Protein AF-A0A1G9M8L7-F1 (afdb_monomer_lite)

Radius of gyration: 16.88 Å; chains: 1; bounding box: 39×48×48 Å

Sequence (236 aa):
MPRYGVLIGRVVETNPERSGRAPHYGLIVQTNEGENYEVKINVRSKDRHMPDLLYIADEDYNASAITILPTMNFGFHDIDSNHSDIAVDYIRSGLFNPNKMQVVPVTVPGESYDLNDFIDKYMSKAKDEQDSAIVYVYGMHYEDGDLGVHDVHMMQGNTKYQADENGIFQDGCVLVHYTLENKWIAYFLAFQSQSWCTDNHGKPTNGSVNRQGNPIGECTFDKVKVTLQTEEPEHV

pLDDT: mean 91.02, std 9.32, range [44.34, 98.44]

InterPro domains:
  IPR019268 Protein of unknown function DUF2278 [PF10042] (3-202)

Foldseek 3Di:
DWFWWKAKAFWQDWDFDQDDLWTFTWTWGAFPVRDTAIETHTQFDNPPVQGWKWKDKDQFFPCQQVPVVVVDGGDTDTCDPVNLLPFDFPQPAQRDQLLPIDGFDHRDPPDPRGPSNVVCVVSVVRNVVRVQKMKMWTAIFDDVVGTYGYQQAQQAQDDPPPQVSFAGRRGIWMWMARRVVRGIMIMHIDGQLGWSDADNGRYHDPPQADPVSRGDDCRGSNRPDGDHDDHRDDDD

Structure (mmCIF, N/CA/C/O backbone):
data_AF-A0A1G9M8L7-F1
#
_entry.id   AF-A0A1G9M8L7-F1
#
loop_
_atom_site.group_PDB
_atom_site.id
_atom_site.type_symbol
_atom_site.label_atom_id
_atom_site.label_alt_id
_atom_site.label_comp_id
_atom_site.label_asym_id
_atom_site.label_entity_id
_atom_site.label_seq_id
_atom_site.pdbx_PDB_ins_code
_atom_site.Cartn_x
_atom_site.Cartn_y
_atom_site.Cartn_z
_atom_site.occupancy
_atom_site.B_iso_or_equiv
_atom_site.auth_seq_id
_atom_site.auth_comp_id
_atom_site.auth_asym_id
_atom_site.auth_atom_id
_atom_site.pdbx_PDB_model_num
ATOM 1 N N . MET A 1 1 ? 16.288 -11.675 10.068 1.00 57.12 1 MET A N 1
ATOM 2 C CA . MET A 1 1 ? 15.780 -11.790 8.684 1.00 57.12 1 MET A CA 1
ATOM 3 C C . MET A 1 1 ? 14.650 -10.791 8.556 1.00 57.12 1 MET A C 1
ATOM 5 O O . MET A 1 1 ? 13.987 -10.590 9.567 1.00 57.12 1 MET A O 1
ATOM 9 N N . PRO A 1 2 ? 14.484 -10.133 7.401 1.00 81.00 2 PRO A N 1
ATOM 10 C CA . PRO A 1 2 ? 13.384 -9.197 7.218 1.00 81.00 2 PRO A CA 1
ATOM 11 C C . PRO A 1 2 ? 12.054 -9.954 7.373 1.00 81.00 2 PRO A C 1
ATOM 13 O O . PRO A 1 2 ? 11.937 -11.086 6.902 1.00 81.00 2 PRO A O 1
ATOM 16 N N . ARG A 1 3 ? 11.109 -9.374 8.116 1.00 93.19 3 ARG A N 1
ATOM 17 C CA . ARG A 1 3 ? 9.827 -9.996 8.475 1.00 93.19 3 ARG A CA 1
ATOM 18 C C . ARG A 1 3 ? 8.721 -9.277 7.713 1.00 93.19 3 ARG A C 1
ATOM 20 O O . ARG A 1 3 ? 8.516 -8.092 7.944 1.00 93.19 3 ARG A O 1
ATOM 27 N N . TYR A 1 4 ? 8.069 -9.963 6.784 1.00 96.31 4 TYR A N 1
ATOM 28 C CA . TYR A 1 4 ? 6.893 -9.448 6.084 1.00 96.31 4 TYR A CA 1
ATOM 29 C C . TYR A 1 4 ? 5.637 -9.841 6.859 1.00 96.31 4 TYR A C 1
ATOM 31 O O . TYR A 1 4 ? 5.587 -10.924 7.444 1.00 96.31 4 TYR A O 1
ATOM 39 N N . GLY A 1 5 ? 4.628 -8.978 6.872 1.00 97.06 5 GLY A N 1
ATOM 40 C CA . GLY A 1 5 ? 3.406 -9.273 7.597 1.00 97.06 5 GLY A CA 1
ATOM 41 C C . GLY A 1 5 ? 2.359 -8.179 7.531 1.00 97.06 5 GLY A C 1
ATOM 42 O O . GLY A 1 5 ? 2.480 -7.214 6.773 1.00 97.06 5 GLY A O 1
ATOM 43 N N . VAL A 1 6 ? 1.332 -8.350 8.360 1.00 97.94 6 VAL A N 1
ATOM 44 C CA . VAL A 1 6 ? 0.240 -7.392 8.530 1.00 97.94 6 VAL A CA 1
ATOM 45 C C . VAL A 1 6 ? 0.179 -6.906 9.973 1.00 97.94 6 VAL A C 1
ATOM 47 O O . VAL A 1 6 ? 0.077 -7.687 10.919 1.00 97.94 6 VAL A O 1
ATOM 50 N N . LEU A 1 7 ? 0.228 -5.589 10.141 1.00 97.75 7 LEU A N 1
ATOM 51 C CA . LEU A 1 7 ? -0.046 -4.915 11.401 1.00 97.75 7 LEU A CA 1
ATOM 52 C C . LEU A 1 7 ? -1.535 -4.603 11.501 1.00 97.75 7 LEU A C 1
ATOM 54 O O . LEU A 1 7 ? -2.084 -3.928 10.632 1.00 97.75 7 LEU A O 1
ATOM 58 N N . ILE A 1 8 ? -2.162 -5.045 12.587 1.00 97.94 8 ILE A N 1
ATOM 59 C CA . ILE A 1 8 ? -3.585 -4.840 12.855 1.00 97.94 8 ILE A CA 1
ATOM 60 C C . ILE A 1 8 ? -3.738 -3.985 14.111 1.00 97.94 8 ILE A C 1
ATOM 62 O O . ILE A 1 8 ? -3.240 -4.349 15.179 1.00 97.94 8 ILE A O 1
ATOM 66 N N . GLY A 1 9 ? -4.445 -2.860 14.004 1.00 97.62 9 GLY A N 1
ATOM 67 C CA . GLY A 1 9 ? -4.647 -1.965 15.141 1.00 97.62 9 GLY A CA 1
ATOM 68 C C . GLY A 1 9 ? -5.496 -0.738 14.830 1.00 97.62 9 GLY A C 1
ATOM 69 O O . GLY A 1 9 ? -6.297 -0.732 13.895 1.00 97.62 9 GLY A O 1
ATOM 70 N N . ARG A 1 10 ? -5.328 0.310 15.640 1.00 97.75 10 ARG A N 1
ATOM 71 C CA . ARG A 1 10 ? -6.055 1.584 15.528 1.00 97.75 10 ARG A CA 1
ATOM 72 C C . ARG A 1 10 ? -5.092 2.733 15.294 1.00 97.75 10 ARG A C 1
ATOM 74 O O . ARG A 1 10 ? -4.068 2.820 15.963 1.00 97.75 10 ARG A O 1
ATOM 81 N N . VAL A 1 11 ? -5.432 3.642 14.386 1.00 97.69 11 VAL A N 1
ATOM 82 C CA . VAL A 1 11 ? -4.640 4.864 14.187 1.00 97.69 11 VAL A CA 1
ATOM 83 C C . VAL A 1 11 ? -4.864 5.791 15.375 1.00 97.69 11 VAL A C 1
ATOM 85 O O . VAL A 1 11 ? -5.995 6.193 15.630 1.00 97.69 11 VAL A O 1
ATOM 88 N N . VAL A 1 12 ? -3.796 6.157 16.079 1.00 96.88 12 VAL A N 1
ATOM 89 C CA . VAL A 1 12 ? -3.853 7.114 17.200 1.00 96.88 12 VAL A CA 1
ATOM 90 C C . VAL A 1 12 ? -3.174 8.440 16.862 1.00 96.88 12 VAL A C 1
ATOM 92 O O . VAL A 1 12 ? -3.538 9.482 17.408 1.00 96.88 12 VAL A O 1
ATOM 95 N N . GLU A 1 13 ? -2.249 8.435 15.901 1.00 96.62 13 GLU A N 1
ATOM 96 C CA . GLU A 1 13 ? -1.554 9.635 15.439 1.00 96.62 13 GLU A CA 1
ATOM 97 C C . GLU A 1 13 ? -1.280 9.588 13.932 1.00 96.62 13 GLU A C 1
ATOM 99 O O . GLU A 1 13 ? -1.070 8.523 13.353 1.00 96.62 13 GLU A O 1
ATOM 104 N N . THR A 1 14 ? -1.284 10.770 13.317 1.00 95.88 14 THR A N 1
ATOM 105 C CA . THR A 1 14 ? -0.943 11.013 11.915 1.00 95.88 14 THR A CA 1
ATOM 106 C C . THR A 1 14 ? 0.147 12.081 11.864 1.00 95.88 14 THR A C 1
ATOM 108 O O . THR A 1 14 ? 0.046 13.105 12.542 1.00 95.88 14 THR A O 1
ATOM 111 N N . ASN A 1 15 ? 1.197 11.851 11.078 1.00 92.75 15 ASN A N 1
ATOM 112 C CA . ASN A 1 15 ? 2.337 12.755 10.938 1.00 92.75 15 ASN A CA 1
ATOM 113 C C . ASN A 1 15 ? 2.758 12.877 9.457 1.00 92.75 15 ASN A C 1
ATOM 115 O O . ASN A 1 15 ? 3.689 12.199 9.016 1.00 92.75 15 ASN A O 1
ATOM 119 N N . PRO A 1 16 ? 2.060 13.704 8.657 1.00 90.31 16 PRO A N 1
ATOM 120 C CA . PRO A 1 16 ? 2.380 13.896 7.245 1.00 90.31 16 PRO A CA 1
ATOM 121 C C . PRO A 1 16 ? 3.653 14.736 7.058 1.00 90.31 16 PRO A C 1
ATOM 123 O O . PRO A 1 16 ? 3.653 15.956 7.264 1.00 90.31 16 PRO A O 1
ATOM 126 N N . GLU A 1 17 ? 4.748 14.121 6.606 1.00 87.44 17 GLU A N 1
ATOM 127 C CA . GLU A 1 17 ? 5.965 14.857 6.270 1.00 87.44 17 GLU A CA 1
ATOM 128 C C . GLU A 1 17 ? 5.813 15.553 4.909 1.00 87.44 17 GLU A C 1
ATOM 130 O O . GLU A 1 17 ? 5.676 14.920 3.861 1.00 87.44 17 GLU A O 1
ATOM 135 N N . ARG A 1 18 ? 5.892 16.890 4.902 1.00 81.88 18 ARG A N 1
ATOM 136 C CA . ARG A 1 18 ? 5.796 17.701 3.667 1.00 81.88 18 ARG A CA 1
ATOM 137 C C . ARG A 1 18 ? 7.122 18.253 3.153 1.00 81.88 18 ARG A C 1
ATOM 139 O O . ARG A 1 18 ? 7.164 18.978 2.162 1.00 81.88 18 ARG A O 1
ATOM 146 N N . SER A 1 19 ? 8.219 17.960 3.840 1.00 76.00 19 SER A N 1
ATOM 147 C CA . SER A 1 19 ? 9.552 18.446 3.482 1.00 76.00 19 SER A CA 1
ATOM 148 C C . SER A 1 19 ? 10.611 17.398 3.811 1.00 76.00 19 SER A C 1
ATOM 150 O O . SER A 1 19 ? 10.373 16.515 4.625 1.00 76.00 19 SER A O 1
ATOM 152 N N . GLY A 1 20 ? 11.780 17.482 3.173 1.00 72.94 20 GLY A N 1
ATOM 153 C CA . GLY A 1 20 ? 12.862 16.510 3.354 1.00 72.94 20 GLY A CA 1
ATOM 154 C C . GLY A 1 20 ? 13.222 15.759 2.072 1.00 72.94 20 GLY A C 1
ATOM 155 O O . GLY A 1 20 ? 12.669 16.003 0.998 1.00 72.94 20 GLY A O 1
ATOM 156 N N . ARG A 1 21 ? 14.227 14.877 2.163 1.00 67.75 21 ARG A N 1
ATOM 157 C CA . ARG A 1 21 ? 14.760 14.137 1.000 1.00 67.75 21 ARG A CA 1
ATOM 158 C C . ARG A 1 21 ? 13.949 12.892 0.639 1.00 67.75 21 ARG A C 1
ATOM 160 O O . ARG A 1 21 ? 13.958 12.513 -0.527 1.00 67.75 21 ARG A O 1
ATOM 167 N N . ALA A 1 22 ? 13.299 12.278 1.618 1.00 71.88 22 ALA A N 1
ATOM 168 C CA . ALA A 1 22 ? 12.438 11.112 1.464 1.00 71.88 22 ALA A CA 1
ATOM 169 C C . ALA A 1 22 ? 11.299 11.254 2.483 1.00 71.88 22 ALA A C 1
ATOM 171 O O . ALA A 1 22 ? 11.387 10.652 3.545 1.00 71.88 22 ALA A O 1
ATOM 172 N N . PRO A 1 23 ? 10.340 12.165 2.234 1.00 84.12 23 PRO A N 1
ATOM 173 C CA . PRO A 1 23 ? 9.201 12.330 3.121 1.00 84.12 23 PRO A CA 1
ATOM 174 C C . PRO A 1 23 ? 8.360 11.052 3.151 1.00 84.12 23 PRO A C 1
ATOM 176 O O . PRO A 1 23 ? 8.189 10.397 2.115 1.00 84.12 23 PRO A O 1
ATOM 179 N N . HIS A 1 24 ? 7.814 10.748 4.321 1.00 90.75 24 HIS A N 1
ATOM 180 C CA . HIS A 1 24 ? 6.832 9.693 4.530 1.00 90.75 24 HIS A CA 1
ATOM 181 C C . HIS A 1 24 ? 5.539 10.281 5.093 1.00 90.75 24 HIS A C 1
ATOM 183 O O . HIS A 1 24 ? 5.546 11.278 5.814 1.00 90.75 24 HIS A O 1
ATOM 189 N N . TYR A 1 25 ? 4.421 9.629 4.803 1.00 92.75 25 TYR A N 1
ATOM 190 C CA . TYR A 1 25 ? 3.240 9.780 5.633 1.00 92.75 25 TYR A CA 1
ATOM 191 C C . TYR A 1 25 ? 3.415 8.860 6.847 1.00 92.75 25 TYR A C 1
ATOM 193 O O . TYR A 1 25 ? 3.423 7.634 6.699 1.00 92.75 25 TYR A O 1
ATOM 201 N N . GLY A 1 26 ? 3.625 9.452 8.022 1.00 94.44 26 GLY A N 1
ATOM 202 C CA . GLY A 1 26 ? 3.798 8.732 9.279 1.00 94.44 26 GLY A CA 1
ATOM 203 C C . GLY A 1 26 ? 2.466 8.439 9.966 1.00 94.44 26 GLY A C 1
ATOM 204 O O . GLY A 1 26 ? 1.580 9.293 10.006 1.00 94.44 26 GLY A O 1
ATOM 205 N N . LEU A 1 27 ? 2.339 7.253 10.552 1.00 95.31 27 LEU A N 1
ATOM 206 C CA . LEU A 1 27 ? 1.241 6.890 11.449 1.00 95.31 27 LEU A CA 1
ATOM 207 C C . LEU A 1 27 ? 1.795 6.331 12.747 1.00 95.31 27 LEU A C 1
ATOM 209 O O . LEU A 1 27 ? 2.825 5.660 12.735 1.00 95.31 27 LEU A O 1
ATOM 213 N N . ILE A 1 28 ? 1.039 6.500 13.826 1.00 96.88 28 ILE A N 1
ATOM 214 C CA . ILE A 1 28 ? 1.158 5.633 14.995 1.00 96.88 28 ILE A CA 1
ATOM 215 C C . ILE A 1 28 ? -0.083 4.752 15.053 1.00 96.88 28 ILE A C 1
ATOM 217 O O . ILE A 1 28 ? -1.210 5.252 15.136 1.00 96.88 28 ILE A O 1
ATOM 221 N N . VAL A 1 29 ? 0.137 3.441 15.002 1.00 97.56 29 VAL A N 1
ATOM 222 C CA . VAL A 1 29 ? -0.897 2.414 15.126 1.00 97.56 29 VAL A CA 1
ATOM 223 C C . VAL A 1 29 ? -0.758 1.743 16.487 1.00 97.56 29 VAL A C 1
ATOM 225 O O . VAL A 1 29 ? 0.284 1.173 16.801 1.00 97.56 29 VAL A O 1
ATOM 228 N N . GLN A 1 30 ? -1.813 1.810 17.292 1.00 96.75 30 GLN A N 1
ATOM 229 C CA . GLN A 1 30 ? -1.882 1.173 18.600 1.00 96.75 30 GLN A CA 1
ATOM 230 C C . GLN A 1 30 ? -2.506 -0.223 18.495 1.00 96.75 30 GLN A C 1
ATOM 232 O O . GLN A 1 30 ? -3.547 -0.399 17.850 1.00 96.75 30 GLN A O 1
ATOM 237 N N . THR A 1 31 ? -1.897 -1.203 19.162 1.00 94.62 31 THR A N 1
ATOM 238 C CA . THR A 1 31 ? -2.386 -2.590 19.250 1.00 94.62 31 THR A CA 1
ATOM 239 C C . THR A 1 31 ? -2.958 -2.903 20.644 1.00 94.62 31 THR A C 1
ATOM 241 O O . THR A 1 31 ? -2.923 -2.076 21.557 1.00 94.62 31 THR A O 1
ATOM 244 N N . ASN A 1 32 ? -3.509 -4.110 20.833 1.00 76.06 32 ASN A N 1
ATOM 245 C CA . ASN A 1 32 ? -4.169 -4.520 22.084 1.00 76.06 32 ASN A CA 1
ATOM 246 C C . ASN A 1 32 ? -3.219 -4.670 23.285 1.00 76.06 32 ASN A C 1
ATOM 248 O O . ASN A 1 32 ? -3.688 -4.713 24.420 1.00 76.06 32 ASN A O 1
ATOM 252 N N . GLU A 1 33 ? -1.905 -4.709 23.064 1.00 73.31 33 GLU A N 1
ATOM 253 C CA . GLU A 1 33 ? -0.910 -4.743 24.145 1.00 73.31 33 GLU A CA 1
ATOM 254 C C . GLU A 1 33 ? -0.507 -3.331 24.614 1.00 73.31 33 GLU A C 1
ATOM 256 O O . GLU A 1 33 ? 0.356 -3.173 25.476 1.00 73.31 33 GLU A O 1
ATOM 261 N N . GLY A 1 34 ? -1.160 -2.287 24.078 1.00 73.75 34 GLY A N 1
ATOM 262 C CA . GLY A 1 34 ? -0.797 -0.888 24.321 1.00 73.75 34 GLY A CA 1
ATOM 263 C C . GLY A 1 34 ? 0.505 -0.483 23.626 1.00 73.75 34 GLY A C 1
ATOM 264 O O . GLY A 1 34 ? 1.026 0.602 23.886 1.00 73.75 34 GLY A O 1
ATOM 265 N N . GLU A 1 35 ? 1.023 -1.348 22.753 1.00 91.06 35 GLU A N 1
ATOM 266 C CA . GLU A 1 35 ? 2.189 -1.081 21.927 1.00 91.06 35 GLU A CA 1
ATOM 267 C C . GLU A 1 35 ? 1.820 -0.154 20.774 1.00 91.06 35 GLU A C 1
ATOM 269 O O . GLU A 1 35 ? 0.759 -0.276 20.157 1.00 91.06 35 GLU A O 1
ATOM 274 N N . ASN A 1 36 ? 2.736 0.760 20.480 1.00 94.81 36 ASN A N 1
ATOM 275 C CA . ASN A 1 36 ? 2.619 1.708 19.392 1.00 94.81 36 ASN A CA 1
ATOM 276 C C . ASN A 1 36 ? 3.625 1.326 18.312 1.00 94.81 36 ASN A C 1
ATOM 278 O O . ASN A 1 36 ? 4.823 1.253 18.579 1.00 94.81 36 ASN A O 1
ATOM 282 N N . TYR A 1 37 ? 3.119 1.120 17.105 1.00 96.44 37 TYR A N 1
ATOM 283 C CA . TYR A 1 37 ? 3.911 0.851 15.918 1.00 96.44 37 TYR A CA 1
ATOM 284 C C . TYR A 1 37 ? 3.942 2.107 15.062 1.00 96.44 37 TYR A C 1
ATOM 286 O O . TYR A 1 37 ? 2.896 2.676 14.737 1.00 96.44 37 TYR A O 1
ATOM 294 N N . GLU A 1 38 ? 5.137 2.531 14.681 1.00 96.12 38 GLU A N 1
ATOM 295 C CA . GLU A 1 38 ? 5.308 3.572 13.683 1.00 96.12 38 GLU A CA 1
ATOM 296 C C . GLU A 1 38 ? 5.142 2.963 12.286 1.00 96.12 38 GLU A C 1
ATOM 298 O O . GLU A 1 38 ? 5.804 1.993 11.928 1.00 96.12 38 GLU A O 1
ATOM 303 N N . VAL A 1 39 ? 4.253 3.523 11.472 1.00 96.88 39 VAL A N 1
ATOM 304 C CA . VAL A 1 39 ? 4.131 3.134 10.063 1.00 96.88 39 VAL A CA 1
ATOM 305 C C . VAL A 1 39 ? 4.661 4.256 9.194 1.00 96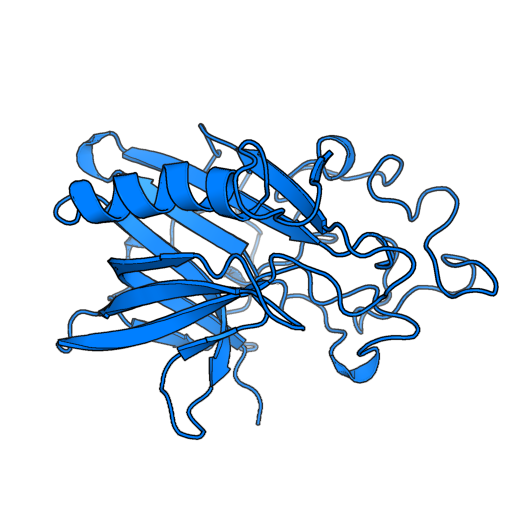.88 39 VAL A C 1
ATOM 307 O O . VAL A 1 39 ? 4.235 5.403 9.326 1.00 96.88 39 VAL A O 1
ATOM 310 N N . LYS A 1 40 ? 5.557 3.912 8.268 1.00 94.75 40 LYS A N 1
ATOM 311 C CA . LYS A 1 40 ? 6.131 4.842 7.290 1.00 94.75 40 LYS A CA 1
ATOM 312 C C . LYS A 1 40 ? 5.650 4.486 5.892 1.00 94.75 40 LYS A C 1
ATOM 314 O O . LYS A 1 40 ? 6.083 3.494 5.308 1.00 94.75 40 LYS A O 1
ATOM 319 N N . ILE A 1 41 ? 4.772 5.321 5.341 1.00 94.56 41 ILE A N 1
ATOM 320 C CA . ILE A 1 41 ? 4.260 5.158 3.979 1.00 94.56 41 ILE A CA 1
ATOM 321 C C . ILE A 1 41 ? 5.005 6.112 3.048 1.00 94.56 41 ILE A C 1
ATOM 323 O O . ILE A 1 41 ? 5.027 7.325 3.262 1.00 94.56 41 ILE A O 1
ATOM 327 N N . ASN A 1 42 ? 5.618 5.574 1.996 1.00 90.88 42 ASN A N 1
ATOM 328 C CA . ASN A 1 42 ? 6.367 6.377 1.033 1.00 90.88 42 ASN A CA 1
ATOM 329 C C . ASN A 1 42 ? 5.419 7.325 0.286 1.00 90.88 42 ASN A C 1
ATOM 331 O O . ASN A 1 42 ? 4.479 6.875 -0.363 1.00 90.88 42 ASN A O 1
ATOM 335 N N . VAL A 1 43 ? 5.707 8.630 0.313 1.00 90.12 43 VAL A N 1
ATOM 336 C CA . VAL A 1 43 ? 4.981 9.639 -0.490 1.00 90.12 43 VAL A CA 1
ATOM 337 C C . VAL A 1 43 ? 5.835 10.233 -1.613 1.00 90.12 43 VAL A C 1
ATOM 339 O O . VAL A 1 43 ? 5.420 11.151 -2.319 1.00 90.12 43 VAL A O 1
ATOM 342 N N . ARG A 1 44 ? 7.061 9.721 -1.778 1.00 89.62 44 ARG A N 1
ATOM 343 C CA . ARG A 1 44 ? 8.011 10.159 -2.801 1.00 89.62 44 ARG A CA 1
ATOM 344 C C . ARG A 1 44 ? 9.016 9.069 -3.160 1.00 89.62 44 ARG A C 1
ATOM 346 O O . ARG A 1 44 ? 9.592 8.422 -2.290 1.00 89.62 44 ARG A O 1
ATOM 353 N N . SER A 1 45 ? 9.295 8.931 -4.451 1.00 86.75 45 SER A N 1
ATOM 354 C CA . SER A 1 45 ? 10.325 8.039 -4.977 1.00 86.75 45 SER A CA 1
ATOM 355 C C . SER A 1 45 ? 11.734 8.607 -4.803 1.00 86.75 45 SER A C 1
ATOM 357 O O . SER A 1 45 ? 11.978 9.813 -4.924 1.00 86.75 45 SER A O 1
ATOM 359 N N . LYS A 1 46 ? 12.697 7.706 -4.578 1.00 86.12 46 LYS A N 1
ATOM 360 C CA . LYS A 1 46 ? 14.135 8.021 -4.595 1.00 86.12 46 LYS A CA 1
ATOM 361 C C . LYS A 1 46 ? 14.656 8.265 -6.020 1.00 86.12 46 LYS A C 1
ATOM 363 O O . LYS A 1 46 ? 15.721 8.873 -6.176 1.00 86.12 46 LYS A O 1
ATOM 368 N N . ASP A 1 47 ? 13.932 7.822 -7.052 1.00 86.50 47 ASP A N 1
ATOM 369 C CA . ASP A 1 47 ? 14.246 8.157 -8.439 1.00 86.50 47 ASP A CA 1
ATOM 370 C C . ASP A 1 47 ? 13.880 9.617 -8.721 1.00 86.50 47 ASP A C 1
ATOM 372 O O . ASP A 1 47 ? 12.718 10.014 -8.750 1.00 86.50 47 ASP A O 1
ATOM 376 N N . ARG A 1 48 ? 14.899 10.439 -8.972 1.00 84.62 48 ARG A N 1
ATOM 377 C CA . ARG A 1 48 ? 14.720 11.866 -9.261 1.00 84.62 48 ARG A CA 1
ATOM 378 C C . ARG A 1 48 ? 14.052 12.129 -10.611 1.00 84.62 48 ARG A C 1
ATOM 380 O O . ARG A 1 48 ? 13.590 13.245 -10.822 1.00 84.62 48 ARG A O 1
ATOM 387 N N . HIS A 1 49 ? 14.041 11.153 -11.517 1.00 86.69 49 HIS A N 1
ATOM 388 C CA . HIS A 1 49 ? 13.389 11.260 -12.822 1.00 86.69 49 HIS A CA 1
ATOM 389 C C . HIS A 1 49 ? 11.915 10.848 -12.781 1.00 86.69 49 HIS A C 1
ATOM 391 O O . HIS A 1 49 ? 11.157 11.265 -13.652 1.00 86.69 49 HIS A O 1
ATOM 397 N N . MET A 1 50 ? 11.517 10.061 -11.777 1.00 88.94 50 MET A N 1
ATOM 398 C CA . MET A 1 50 ? 10.140 9.622 -11.535 1.00 88.94 50 MET A CA 1
ATOM 399 C C . MET A 1 50 ? 9.823 9.745 -10.037 1.00 88.94 50 MET A C 1
ATOM 401 O O . MET A 1 50 ? 9.717 8.727 -9.352 1.00 88.94 50 MET A O 1
ATOM 405 N N . PRO A 1 51 ? 9.755 10.982 -9.504 1.00 88.56 51 PRO A N 1
ATOM 406 C CA . PRO A 1 51 ? 9.611 11.221 -8.069 1.00 88.56 51 PRO A CA 1
ATOM 407 C C . PRO A 1 51 ? 8.202 10.899 -7.549 1.00 88.56 51 PRO A C 1
ATOM 409 O O . PRO A 1 51 ? 8.048 10.618 -6.361 1.00 88.56 51 PRO A O 1
ATOM 412 N N . ASP A 1 52 ? 7.208 10.936 -8.432 1.00 91.56 52 ASP A N 1
ATOM 413 C CA . ASP A 1 52 ? 5.794 10.714 -8.136 1.00 91.56 52 ASP A CA 1
ATOM 414 C C . ASP A 1 52 ? 5.482 9.212 -8.034 1.00 91.56 52 ASP A C 1
ATOM 416 O O . ASP A 1 52 ? 6.120 8.383 -8.698 1.00 91.56 52 ASP A O 1
ATOM 420 N N . LEU A 1 53 ? 4.488 8.855 -7.222 1.00 94.62 53 LEU A N 1
ATOM 421 C CA . LEU A 1 53 ? 4.035 7.472 -7.053 1.00 94.62 53 LEU A CA 1
ATOM 422 C C . LEU A 1 53 ? 2.724 7.227 -7.797 1.00 94.62 53 LEU A C 1
ATOM 424 O O . LEU A 1 53 ? 1.961 8.147 -8.085 1.00 94.62 53 LEU A O 1
ATOM 428 N N . LEU A 1 54 ? 2.472 5.957 -8.088 1.00 96.56 54 LEU A N 1
ATOM 429 C CA . LEU A 1 54 ? 1.170 5.464 -8.499 1.00 96.56 54 LEU A CA 1
ATOM 430 C C . LEU A 1 54 ? 0.323 5.207 -7.257 1.00 96.56 54 LEU A C 1
ATOM 432 O O . LEU A 1 54 ? 0.792 4.577 -6.310 1.00 96.56 54 LEU A O 1
ATOM 436 N N . TYR A 1 55 ? -0.922 5.665 -7.289 1.00 96.25 55 TYR A N 1
ATOM 437 C CA . TYR A 1 55 ? -1.878 5.503 -6.203 1.00 96.25 55 TYR A CA 1
ATOM 438 C C . TYR A 1 55 ? -3.261 5.148 -6.736 1.00 96.25 55 TYR A C 1
ATOM 440 O O . TYR A 1 55 ? -3.705 5.657 -7.768 1.00 96.25 55 TYR A O 1
ATOM 448 N N . ILE A 1 56 ? -3.961 4.304 -5.990 1.00 95.94 56 ILE A N 1
ATOM 449 C CA . ILE A 1 56 ? -5.398 4.093 -6.119 1.00 95.94 56 ILE A CA 1
ATOM 450 C C . ILE A 1 56 ? -5.983 3.870 -4.729 1.00 95.94 56 ILE A C 1
ATOM 452 O O . ILE A 1 56 ? -5.395 3.155 -3.921 1.00 95.94 56 ILE A O 1
ATOM 456 N N . ALA A 1 57 ? -7.150 4.459 -4.482 1.00 95.31 57 ALA A N 1
ATOM 457 C CA . ALA A 1 57 ? -8.018 4.095 -3.375 1.00 95.31 57 ALA A CA 1
ATOM 458 C C . ALA A 1 57 ? -9.329 3.540 -3.922 1.00 95.31 57 ALA A C 1
ATOM 460 O O . ALA A 1 57 ? -9.954 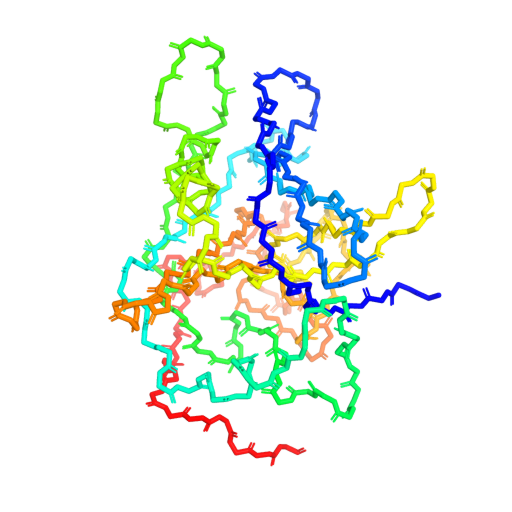4.153 -4.791 1.00 95.31 57 ALA A O 1
ATOM 461 N N . ASP A 1 58 ? -9.737 2.399 -3.391 1.00 94.88 58 ASP A N 1
ATOM 462 C CA . ASP A 1 58 ? -11.083 1.876 -3.523 1.00 94.88 58 ASP A CA 1
ATOM 463 C C . ASP A 1 58 ? -11.839 2.182 -2.227 1.00 94.88 58 ASP A C 1
ATOM 465 O O . ASP A 1 58 ? -11.557 1.613 -1.173 1.00 94.88 58 ASP A O 1
ATOM 469 N N . GLU A 1 59 ? -12.755 3.150 -2.298 1.00 94.31 59 GLU A N 1
ATOM 470 C CA . GLU A 1 59 ? -13.559 3.598 -1.156 1.00 94.31 59 GLU A CA 1
ATOM 471 C C . GLU A 1 59 ? -14.709 2.643 -0.817 1.00 94.31 59 GLU A C 1
ATOM 473 O O . GLU A 1 59 ? -15.406 2.889 0.166 1.00 94.31 59 GLU A O 1
ATOM 478 N N . ASP A 1 60 ? -14.938 1.608 -1.625 1.00 93.31 60 ASP A N 1
ATOM 479 C CA . ASP A 1 60 ? -15.957 0.577 -1.414 1.00 93.31 60 ASP A CA 1
ATOM 480 C C . ASP A 1 60 ? -15.370 -0.797 -1.760 1.00 93.31 60 ASP A C 1
ATOM 482 O O . ASP A 1 60 ? -15.901 -1.556 -2.574 1.00 93.31 60 ASP A O 1
ATOM 486 N N . TYR A 1 61 ? -14.200 -1.078 -1.178 1.00 94.81 61 TYR A N 1
ATOM 487 C CA . TYR A 1 61 ? -13.411 -2.248 -1.529 1.00 94.81 61 TYR A CA 1
ATOM 488 C C . TYR A 1 61 ? -14.182 -3.532 -1.226 1.00 94.81 61 TYR A C 1
ATOM 490 O O . TYR A 1 61 ? -14.668 -3.746 -0.111 1.00 94.81 61 TYR A O 1
ATOM 498 N N . ASN A 1 62 ? -14.262 -4.420 -2.217 1.00 89.88 62 ASN A N 1
ATOM 499 C CA . ASN A 1 62 ? -14.928 -5.702 -2.056 1.00 89.88 62 ASN A CA 1
ATOM 500 C C . ASN A 1 62 ? -14.095 -6.639 -1.166 1.00 89.88 62 ASN A C 1
ATOM 502 O O . ASN A 1 62 ? -13.280 -7.424 -1.642 1.00 89.88 62 ASN A O 1
ATOM 506 N N . ALA A 1 63 ? -14.363 -6.589 0.134 1.00 86.38 63 ALA A N 1
ATOM 507 C CA . ALA A 1 63 ? -13.730 -7.430 1.141 1.00 86.38 63 ALA A CA 1
ATOM 508 C C . ALA A 1 63 ? -14.445 -8.776 1.362 1.00 86.38 63 ALA A C 1
ATOM 510 O O . ALA A 1 63 ? -14.222 -9.421 2.382 1.00 86.38 63 ALA A O 1
ATOM 511 N N . SER A 1 64 ? -15.303 -9.226 0.434 1.00 82.56 64 SER A N 1
ATOM 512 C CA . SER A 1 64 ? -15.944 -10.552 0.543 1.00 82.56 64 SER A CA 1
ATOM 513 C C . SER A 1 64 ? -14.929 -11.694 0.626 1.00 82.56 64 SER A C 1
ATOM 515 O O . SER A 1 64 ? -15.227 -12.715 1.236 1.00 82.56 64 SER A O 1
ATOM 517 N N . ALA A 1 65 ? -13.733 -11.481 0.067 1.00 77.62 65 ALA A N 1
ATOM 518 C CA . ALA A 1 65 ? -12.606 -12.399 0.126 1.00 77.62 65 ALA A CA 1
ATOM 519 C C . ALA A 1 65 ? -11.647 -12.171 1.318 1.00 77.62 65 ALA A C 1
ATOM 521 O O . ALA A 1 65 ? -10.565 -12.744 1.365 1.00 77.62 65 ALA A O 1
ATOM 522 N N . ILE A 1 66 ? -11.991 -11.282 2.252 1.00 84.00 66 ILE A N 1
ATOM 523 C CA . ILE A 1 66 ? -11.178 -10.974 3.434 1.00 84.00 66 ILE A CA 1
ATOM 524 C C . ILE A 1 66 ? -11.923 -11.482 4.670 1.00 84.00 66 ILE A C 1
ATOM 526 O O . ILE A 1 66 ? -12.413 -10.705 5.492 1.00 84.00 66 ILE A O 1
ATOM 530 N N . THR A 1 67 ? -12.051 -12.802 4.807 1.00 87.50 67 THR A N 1
ATOM 531 C CA . THR A 1 67 ? -12.745 -13.388 5.966 1.00 87.50 67 THR A CA 1
ATOM 532 C C . THR A 1 67 ? -11.828 -13.623 7.166 1.00 87.50 67 THR A C 1
ATOM 534 O O . THR A 1 67 ? -12.293 -13.589 8.306 1.00 87.50 67 THR A O 1
ATOM 537 N N . ILE A 1 68 ? -10.524 -13.804 6.935 1.00 91.81 68 ILE A N 1
ATOM 538 C CA . ILE A 1 68 ? -9.550 -14.165 7.975 1.00 91.81 68 ILE A CA 1
ATOM 539 C C . ILE A 1 68 ? -9.151 -12.950 8.821 1.00 91.81 68 ILE A C 1
ATOM 541 O O . ILE A 1 68 ? -9.207 -13.021 10.050 1.00 91.81 68 ILE A O 1
ATOM 545 N N . LEU A 1 69 ? -8.812 -11.815 8.193 1.00 94.12 69 LEU A N 1
ATOM 546 C CA . LEU A 1 69 ? -8.273 -10.638 8.896 1.00 94.12 69 LEU A CA 1
ATOM 547 C C . LEU A 1 69 ? -9.155 -10.120 10.048 1.00 94.12 69 LEU A C 1
ATOM 549 O O . LEU A 1 69 ? -8.609 -9.815 11.108 1.00 94.12 69 LEU A O 1
ATOM 553 N N . PRO A 1 70 ? -10.497 -10.041 9.925 1.00 95.00 70 PRO A N 1
ATOM 554 C CA . PRO A 1 70 ? -11.353 -9.571 11.021 1.00 95.00 70 PRO A CA 1
ATOM 555 C C . PRO A 1 70 ? -11.370 -10.493 12.246 1.00 95.00 70 PRO A C 1
ATOM 557 O O . PRO A 1 70 ? -11.816 -10.078 13.313 1.00 95.00 70 PRO A O 1
ATOM 560 N N . THR A 1 71 ? -10.919 -11.743 12.103 1.00 94.38 71 THR A N 1
ATOM 561 C CA . THR A 1 71 ? -10.852 -12.722 13.201 1.00 94.38 71 THR A CA 1
ATOM 562 C C . THR A 1 71 ? -9.527 -12.680 13.963 1.00 94.38 71 THR A C 1
ATOM 564 O O . THR A 1 71 ? -9.417 -13.263 15.043 1.00 94.38 71 THR A O 1
ATOM 567 N N . MET A 1 72 ? -8.523 -11.994 13.414 1.00 94.94 72 MET A N 1
ATOM 568 C CA . MET A 1 72 ? -7.188 -11.901 13.992 1.00 94.94 72 MET A CA 1
ATOM 569 C C . MET A 1 72 ? -7.146 -10.856 15.112 1.00 94.94 72 MET A C 1
ATOM 571 O O . MET A 1 72 ? -7.825 -9.830 15.075 1.00 94.94 72 MET A O 1
ATOM 575 N N . ASN A 1 73 ? -6.314 -11.108 16.123 1.00 95.62 73 ASN A N 1
ATOM 576 C CA . ASN A 1 73 ? -6.079 -10.147 17.200 1.00 95.62 73 ASN A CA 1
ATOM 577 C C . ASN A 1 73 ? -5.274 -8.942 16.692 1.00 95.62 73 ASN A C 1
ATOM 579 O O . ASN A 1 73 ? -4.545 -9.045 15.709 1.00 95.62 73 ASN A O 1
ATOM 583 N N . PHE A 1 74 ? -5.338 -7.810 17.394 1.00 96.94 74 PHE A N 1
ATOM 584 C CA . PHE A 1 74 ? -4.419 -6.701 17.119 1.00 96.94 74 PHE A CA 1
ATOM 585 C C . PHE A 1 74 ? -2.973 -7.107 17.420 1.00 96.94 74 PHE A C 1
ATOM 587 O O . PHE A 1 74 ? -2.733 -7.890 18.338 1.00 96.94 74 PHE A O 1
ATOM 594 N N . GLY A 1 75 ? -2.031 -6.544 16.671 1.00 95.94 75 GLY A N 1
ATOM 595 C CA . GLY A 1 75 ? -0.617 -6.918 16.696 1.00 95.94 75 GLY A CA 1
ATOM 596 C C . GLY A 1 75 ? -0.031 -7.014 15.290 1.00 95.94 75 GLY A C 1
ATOM 597 O O . GLY A 1 75 ? -0.754 -6.889 14.299 1.00 95.94 75 GLY A O 1
ATOM 598 N N . PHE A 1 76 ? 1.282 -7.229 15.210 1.00 95.56 76 PHE A N 1
ATOM 599 C CA . PHE A 1 76 ? 1.949 -7.593 13.964 1.00 95.56 76 PHE A CA 1
ATOM 600 C C . PHE A 1 76 ? 1.926 -9.114 13.783 1.00 95.56 76 PHE A C 1
ATOM 602 O O . PHE A 1 76 ? 2.344 -9.853 14.676 1.00 95.56 76 PHE A O 1
ATOM 609 N N . HIS A 1 77 ? 1.464 -9.576 12.624 1.00 95.31 77 HIS A N 1
ATOM 610 C CA . HIS A 1 77 ? 1.394 -10.993 12.271 1.00 95.31 77 HIS A CA 1
ATOM 611 C C . HIS A 1 77 ? 2.319 -11.278 11.098 1.00 95.31 77 HIS A C 1
ATOM 613 O O . HIS A 1 77 ? 2.135 -10.708 10.022 1.00 95.31 77 HIS A O 1
ATOM 619 N N . ASP A 1 78 ? 3.300 -12.157 11.307 1.00 95.75 78 ASP A N 1
ATOM 620 C CA . ASP A 1 78 ? 4.197 -12.597 10.240 1.00 95.75 78 ASP A CA 1
ATOM 621 C C . ASP A 1 78 ? 3.427 -13.370 9.169 1.00 95.75 78 ASP A C 1
ATOM 623 O O . ASP A 1 78 ? 2.659 -14.287 9.467 1.00 95.75 78 ASP A O 1
ATOM 627 N N . ILE A 1 79 ? 3.700 -13.033 7.914 1.00 95.19 79 ILE A N 1
ATOM 628 C CA . ILE A 1 79 ? 3.214 -13.765 6.753 1.00 95.19 79 ILE A CA 1
ATOM 629 C C . ILE A 1 79 ? 4.387 -14.555 6.188 1.00 95.19 79 ILE A C 1
ATOM 631 O O . ILE A 1 79 ? 5.312 -14.015 5.580 1.00 95.19 79 ILE A O 1
ATOM 635 N N . ASP A 1 80 ? 4.350 -15.858 6.436 1.00 89.06 80 ASP A N 1
ATOM 636 C CA . ASP A 1 80 ? 5.325 -16.830 5.962 1.00 89.06 80 ASP A CA 1
ATOM 637 C C . ASP A 1 80 ? 4.635 -17.915 5.122 1.00 89.06 80 ASP A C 1
ATOM 639 O O . ASP A 1 80 ? 3.471 -17.796 4.737 1.00 89.06 80 ASP A O 1
ATOM 643 N N . SER A 1 81 ? 5.341 -19.008 4.833 1.00 82.75 81 SER A N 1
ATOM 644 C CA . SER A 1 81 ? 4.775 -20.126 4.072 1.00 82.75 81 SER A CA 1
ATOM 645 C C . SER A 1 81 ? 3.507 -20.730 4.692 1.00 82.75 81 SER A C 1
ATOM 647 O O . SER A 1 81 ? 2.758 -21.386 3.976 1.00 82.75 81 SER A O 1
ATOM 649 N N . ASN A 1 82 ? 3.264 -20.542 5.993 1.00 79.19 82 ASN A N 1
ATOM 650 C CA . ASN A 1 82 ? 2.091 -21.077 6.687 1.00 79.19 82 ASN A CA 1
ATOM 651 C C . ASN A 1 82 ? 0.888 -20.121 6.670 1.00 79.19 82 ASN A C 1
ATOM 653 O O . ASN A 1 82 ? -0.213 -20.568 6.971 1.00 79.19 82 ASN A O 1
ATOM 657 N N . HIS A 1 83 ? 1.092 -18.848 6.318 1.00 84.88 83 HIS A N 1
ATOM 658 C CA . HIS A 1 83 ? 0.057 -17.804 6.286 1.00 84.88 83 HIS A CA 1
ATOM 659 C C . HIS A 1 83 ? -0.021 -17.121 4.911 1.00 84.88 83 HIS A C 1
ATOM 661 O O . HIS A 1 83 ? -0.336 -15.938 4.784 1.00 84.88 83 HIS A O 1
ATOM 667 N N . SER A 1 84 ? 0.331 -17.860 3.857 1.00 86.44 84 SER A N 1
ATOM 668 C CA . SER A 1 84 ? 0.351 -17.344 2.483 1.00 86.44 84 SER A CA 1
ATOM 669 C C . SER A 1 84 ? -1.041 -16.992 1.941 1.00 86.44 84 SER A C 1
ATOM 671 O O . SER A 1 84 ? -1.153 -16.244 0.974 1.00 86.44 84 SER A O 1
ATOM 673 N N . ASP A 1 85 ? -2.095 -17.477 2.594 1.00 87.00 85 ASP A N 1
ATOM 674 C CA . ASP A 1 85 ? -3.506 -17.220 2.308 1.00 87.00 85 ASP A CA 1
ATOM 675 C C . ASP A 1 85 ? -3.928 -15.763 2.543 1.00 87.00 85 ASP A C 1
ATOM 677 O O . ASP A 1 85 ? -4.870 -15.291 1.907 1.00 87.00 85 ASP A O 1
ATOM 681 N N . ILE A 1 86 ? -3.209 -15.028 3.396 1.00 91.88 86 ILE A N 1
ATOM 682 C CA . ILE A 1 86 ? -3.442 -13.595 3.634 1.00 9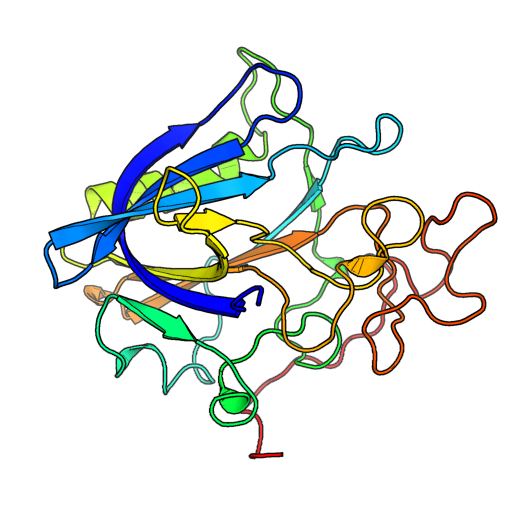1.88 86 ILE A CA 1
ATOM 683 C C . ILE A 1 86 ? -2.387 -12.691 2.985 1.00 91.88 86 ILE A C 1
ATOM 685 O O . ILE A 1 86 ? -2.404 -11.480 3.213 1.00 91.88 86 ILE A O 1
ATOM 689 N N . ALA A 1 87 ? -1.465 -13.255 2.198 1.00 94.38 87 ALA A N 1
ATOM 690 C CA . ALA A 1 87 ? -0.377 -12.516 1.567 1.00 94.38 87 ALA A CA 1
ATOM 691 C C . ALA A 1 87 ? -0.850 -11.651 0.388 1.00 94.38 87 ALA A C 1
ATOM 693 O O . ALA A 1 87 ? -1.752 -12.018 -0.368 1.00 94.38 87 ALA A O 1
ATOM 694 N N . VAL A 1 88 ? -0.197 -10.505 0.190 1.00 95.38 88 VAL A N 1
ATOM 695 C CA . VAL A 1 88 ? -0.580 -9.530 -0.839 1.00 95.38 88 VAL A CA 1
ATOM 696 C C . VAL A 1 88 ? 0.371 -9.628 -2.031 1.00 95.38 88 VAL A C 1
ATOM 698 O O . VAL A 1 88 ? 1.590 -9.520 -1.895 1.00 95.38 88 VAL A O 1
ATOM 701 N N . ASP A 1 89 ? -0.204 -9.812 -3.221 1.00 95.81 89 ASP A N 1
ATOM 702 C CA . ASP A 1 89 ? 0.509 -9.763 -4.499 1.00 95.81 89 ASP A CA 1
ATOM 703 C C . ASP A 1 89 ? -0.334 -9.026 -5.550 1.00 95.81 89 ASP A C 1
ATOM 705 O O . ASP A 1 89 ? -1.393 -9.487 -5.981 1.00 95.81 89 ASP A O 1
ATOM 709 N N . TYR A 1 90 ? 0.141 -7.863 -5.980 1.00 96.31 90 TYR A N 1
ATOM 710 C CA . TYR A 1 90 ? -0.557 -6.971 -6.902 1.00 96.31 90 TYR A CA 1
ATOM 711 C C . TYR A 1 90 ? -0.703 -7.577 -8.303 1.00 96.31 90 TYR A C 1
ATOM 713 O O . TYR A 1 90 ? -1.626 -7.220 -9.035 1.00 96.31 90 TYR A O 1
ATOM 721 N N . ILE A 1 91 ? 0.208 -8.473 -8.696 1.00 95.56 91 ILE A N 1
ATOM 722 C CA . ILE A 1 91 ? 0.256 -9.058 -10.040 1.00 95.56 91 ILE A CA 1
ATOM 723 C C . ILE A 1 91 ? -0.506 -10.384 -10.083 1.00 95.56 91 ILE A C 1
ATOM 725 O O . ILE A 1 91 ? -1.195 -10.666 -11.065 1.00 95.56 91 ILE A O 1
ATOM 729 N N . ARG A 1 92 ? -0.379 -11.212 -9.041 1.00 93.19 92 ARG A N 1
ATOM 730 C CA . ARG A 1 92 ? -0.893 -12.593 -9.027 1.00 93.19 92 ARG A CA 1
ATOM 731 C C . ARG A 1 92 ? -2.264 -12.722 -8.384 1.00 93.19 92 ARG A C 1
ATOM 733 O O . ARG A 1 92 ? -3.032 -13.573 -8.820 1.00 93.19 92 ARG A O 1
ATOM 740 N N . SER A 1 93 ? -2.575 -11.888 -7.394 1.00 89.81 93 SER A N 1
ATOM 741 C CA . SER A 1 93 ? -3.791 -12.053 -6.593 1.00 89.81 93 SER A CA 1
ATOM 742 C C . SER A 1 93 ? -4.990 -11.279 -7.136 1.00 89.81 93 SER A C 1
ATOM 744 O O . SER A 1 93 ? -6.072 -11.412 -6.597 1.00 89.81 93 SER A O 1
ATOM 746 N N . GLY A 1 94 ? -4.850 -10.470 -8.194 1.00 90.38 94 GLY A N 1
ATOM 747 C CA . GLY A 1 94 ? -6.003 -9.812 -8.831 1.00 90.38 94 GLY A CA 1
ATOM 748 C C . GLY A 1 94 ? -6.778 -8.845 -7.921 1.00 90.38 94 GLY A C 1
ATOM 749 O O . GLY A 1 94 ? -7.973 -8.647 -8.129 1.00 90.38 94 GLY A O 1
ATOM 750 N N . LEU A 1 95 ? -6.108 -8.252 -6.928 1.00 91.75 95 LEU A N 1
ATOM 751 C CA . LEU A 1 95 ? -6.715 -7.457 -5.848 1.00 91.75 95 LEU A CA 1
ATOM 752 C C . LEU A 1 95 ? -7.415 -6.181 -6.338 1.00 91.75 95 LEU A C 1
ATOM 754 O O . LEU A 1 95 ? -8.420 -5.747 -5.789 1.00 91.75 95 LEU A O 1
ATOM 758 N N . PHE A 1 96 ? -6.879 -5.557 -7.384 1.00 94.25 96 PHE A N 1
ATOM 759 C CA . PHE A 1 96 ? -7.430 -4.352 -7.994 1.00 94.25 96 PHE A CA 1
ATOM 760 C C . PHE A 1 96 ? -7.005 -4.272 -9.462 1.00 94.25 96 PHE A C 1
ATOM 762 O O . PHE A 1 96 ? -6.197 -5.068 -9.934 1.00 94.25 96 PHE A O 1
ATOM 769 N N . ASN A 1 97 ? -7.557 -3.309 -10.206 1.00 94.88 97 ASN A N 1
ATOM 770 C CA . ASN A 1 97 ? -7.147 -3.046 -11.586 1.00 94.88 97 ASN A CA 1
ATOM 771 C C . ASN A 1 97 ? -6.051 -1.961 -11.615 1.00 94.88 97 ASN A C 1
ATOM 773 O O . ASN A 1 97 ? -6.387 -0.790 -11.402 1.00 94.88 97 ASN A O 1
ATOM 777 N N . PRO A 1 98 ? -4.783 -2.296 -11.928 1.00 96.12 98 PRO A N 1
ATOM 778 C CA . PRO A 1 98 ? -3.680 -1.336 -11.967 1.00 96.12 98 PRO A CA 1
ATOM 779 C C . PRO A 1 98 ? -3.905 -0.196 -12.947 1.00 96.12 98 PRO A C 1
ATOM 781 O O . PRO A 1 98 ? -3.500 0.928 -12.675 1.00 96.12 98 PRO A O 1
ATOM 784 N N . ASN A 1 99 ? -4.654 -0.432 -14.025 1.00 96.38 99 ASN A N 1
ATOM 785 C CA . ASN A 1 99 ? -4.897 0.564 -15.067 1.00 96.38 99 ASN A CA 1
ATOM 786 C C . ASN A 1 99 ? -5.762 1.734 -14.569 1.00 96.38 99 ASN A C 1
ATOM 788 O O . ASN A 1 99 ? -5.945 2.717 -15.287 1.00 96.38 99 ASN A O 1
ATOM 792 N N . LYS A 1 100 ? -6.320 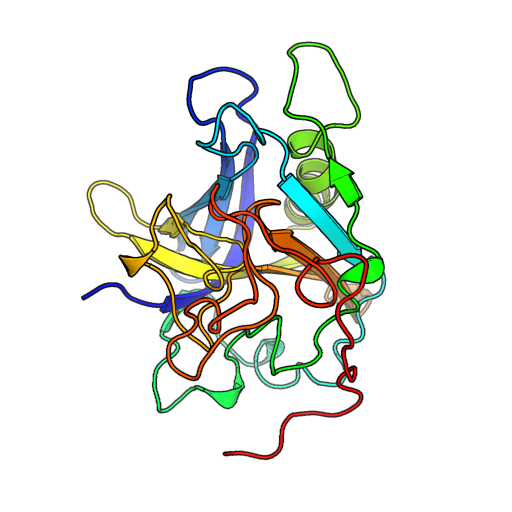1.626 -13.356 1.00 95.88 100 LYS A N 1
ATOM 793 C CA . LYS A 1 100 ? -7.043 2.697 -12.664 1.00 95.88 100 LYS A CA 1
ATOM 794 C C . LYS A 1 100 ? -6.162 3.512 -11.708 1.00 95.88 100 LYS A C 1
ATOM 796 O O . LYS A 1 100 ? -6.650 4.505 -11.172 1.00 95.88 100 LYS A O 1
ATOM 801 N N . MET A 1 101 ? -4.907 3.115 -11.483 1.00 96.50 101 MET A N 1
ATOM 802 C CA . MET A 1 101 ? -3.963 3.914 -10.703 1.00 96.50 101 MET A CA 1
ATOM 803 C C . MET A 1 101 ? -3.700 5.259 -11.373 1.00 96.50 101 MET A C 1
ATOM 805 O O . MET A 1 101 ? -3.759 5.406 -12.594 1.00 96.50 101 MET A O 1
ATOM 809 N N . GLN A 1 102 ? -3.389 6.250 -10.549 1.00 95.00 102 GLN A N 1
ATOM 810 C CA . GLN A 1 102 ? -3.054 7.597 -10.980 1.00 95.00 102 GLN A CA 1
ATOM 811 C C . GLN A 1 102 ? -1.644 7.939 -10.524 1.00 95.00 102 GLN A C 1
ATOM 813 O O . GLN A 1 102 ? -1.242 7.578 -9.420 1.00 95.00 102 GLN A O 1
ATOM 818 N N . VAL A 1 103 ? -0.902 8.654 -11.367 1.00 94.69 103 VAL A N 1
ATOM 819 C CA . VAL A 1 103 ? 0.355 9.280 -10.952 1.00 94.69 103 VAL A CA 1
ATOM 820 C C . VAL A 1 103 ? -0.002 10.477 -10.077 1.00 94.69 103 VAL A C 1
ATOM 822 O O . VAL A 1 103 ? -0.621 11.426 -10.560 1.00 94.69 103 VAL A O 1
ATOM 825 N N . VAL A 1 104 ? 0.363 10.417 -8.800 1.00 90.25 104 VAL A N 1
ATOM 826 C CA . VAL A 1 104 ? 0.072 11.470 -7.825 1.00 90.25 104 VAL A CA 1
ATOM 827 C C . VAL A 1 104 ? 1.319 12.319 -7.611 1.00 90.25 104 VAL A C 1
ATOM 829 O O . VAL A 1 104 ? 2.363 11.760 -7.259 1.00 90.25 104 VAL A O 1
ATOM 832 N N . PRO A 1 105 ? 1.233 13.648 -7.807 1.00 84.81 105 PRO A N 1
ATOM 833 C CA . PRO A 1 105 ? 2.366 14.540 -7.614 1.00 84.81 105 PRO A CA 1
ATOM 834 C C . PRO A 1 105 ? 2.971 14.419 -6.216 1.00 84.81 105 PRO A C 1
ATOM 836 O O . PRO A 1 105 ? 2.260 14.233 -5.223 1.00 84.81 105 PRO A O 1
ATOM 839 N N . VAL A 1 106 ? 4.291 14.584 -6.132 1.00 77.69 106 VAL A N 1
ATOM 840 C CA . VAL A 1 106 ? 4.966 14.752 -4.844 1.00 77.69 106 VAL A CA 1
ATOM 841 C C . VAL A 1 106 ? 4.379 15.912 -4.049 1.00 77.69 106 VAL A C 1
ATOM 843 O O . VAL A 1 106 ? 4.019 16.952 -4.597 1.00 77.69 106 VAL A O 1
ATOM 846 N N . THR A 1 107 ? 4.393 15.765 -2.728 1.00 77.94 107 THR A N 1
ATOM 847 C CA . THR A 1 107 ? 4.014 16.840 -1.817 1.00 77.94 107 THR A CA 1
ATOM 848 C C . THR A 1 107 ? 4.850 18.094 -2.020 1.00 77.94 107 THR A C 1
ATOM 850 O O . THR A 1 107 ? 6.085 18.072 -1.939 1.00 77.94 107 THR A O 1
ATOM 853 N N . VAL A 1 108 ? 4.144 19.204 -2.218 1.00 74.62 108 VAL A N 1
ATOM 854 C CA . VAL A 1 108 ? 4.694 20.556 -2.265 1.00 74.62 108 VAL A CA 1
ATOM 855 C C . VAL A 1 108 ? 4.145 21.342 -1.068 1.00 74.62 108 VAL A C 1
ATOM 857 O O . VAL A 1 108 ? 2.932 21.373 -0.863 1.00 74.62 108 VAL A O 1
ATOM 860 N N . PRO A 1 109 ? 4.998 21.993 -0.251 1.00 71.62 109 PRO A N 1
ATOM 861 C CA . PRO A 1 109 ? 4.527 22.790 0.878 1.00 71.62 109 PRO A CA 1
ATOM 862 C C . PRO A 1 109 ? 3.502 23.857 0.464 1.00 71.62 109 PRO A C 1
ATOM 864 O O . PRO A 1 109 ? 3.811 24.743 -0.330 1.00 71.62 109 PRO A O 1
ATOM 867 N N . GLY A 1 110 ? 2.306 23.798 1.054 1.00 69.00 110 GLY A N 1
ATOM 868 C CA . GLY A 1 110 ? 1.219 24.754 0.818 1.00 69.00 110 GLY A CA 1
ATOM 869 C C . GLY A 1 110 ? 0.278 24.393 -0.334 1.00 69.00 110 GLY A C 1
ATOM 870 O O . GLY A 1 110 ? -0.735 25.071 -0.501 1.00 69.00 110 GLY A O 1
ATOM 871 N N . GLU A 1 111 ? 0.573 23.336 -1.091 1.00 74.62 111 GLU A N 1
ATOM 872 C CA . GLU A 1 111 ? -0.365 22.767 -2.056 1.00 74.62 111 GLU A CA 1
ATOM 873 C C . GLU A 1 111 ? -1.225 21.687 -1.393 1.00 74.62 111 GLU A C 1
ATOM 875 O O . GLU A 1 111 ? -0.836 21.077 -0.398 1.00 74.62 111 GLU A O 1
ATOM 880 N N . SER A 1 112 ? -2.423 21.506 -1.942 1.00 72.00 112 SER A N 1
ATOM 881 C CA . SER A 1 112 ? -3.296 20.371 -1.634 1.00 72.00 112 SER A CA 1
ATOM 882 C C . SER A 1 112 ? -3.380 19.479 -2.873 1.00 72.00 112 SER A C 1
ATOM 884 O O . SER A 1 112 ? -2.991 19.925 -3.954 1.00 72.00 112 SER A O 1
ATOM 886 N N . TYR A 1 113 ? -3.923 18.270 -2.732 1.00 81.44 113 TYR A N 1
ATOM 887 C CA . TYR A 1 113 ? -4.054 17.252 -3.789 1.00 81.44 113 TYR A CA 1
ATOM 888 C C . TYR A 1 113 ? -2.767 16.463 -4.072 1.00 81.44 113 TYR A C 1
ATOM 890 O O . TYR A 1 113 ? -2.511 16.065 -5.210 1.00 81.44 113 TYR A O 1
ATOM 898 N N . ASP A 1 114 ? -1.978 16.219 -3.026 1.00 88.19 114 ASP A N 1
ATOM 899 C CA . ASP A 1 114 ? -0.825 15.323 -3.067 1.00 88.19 114 ASP A CA 1
ATOM 900 C C . ASP A 1 114 ? -1.104 13.975 -2.378 1.00 88.19 114 ASP A C 1
ATOM 902 O O . ASP A 1 114 ? -2.194 13.707 -1.862 1.00 88.19 114 ASP A O 1
ATOM 906 N N . LEU A 1 115 ? -0.095 13.102 -2.370 1.00 89.75 115 LEU A N 1
ATOM 907 C CA . LEU A 1 115 ? -0.239 11.779 -1.780 1.00 89.75 115 LEU A CA 1
ATOM 908 C C . LEU A 1 115 ? -0.395 11.814 -0.250 1.00 89.75 115 LEU A C 1
ATOM 910 O O . LEU A 1 115 ? -1.079 10.950 0.299 1.00 89.75 115 LEU A O 1
ATOM 914 N N . ASN A 1 116 ? 0.173 12.819 0.434 1.00 91.19 116 ASN A N 1
ATOM 915 C CA . ASN A 1 116 ? -0.081 13.011 1.861 1.00 91.19 116 ASN A CA 1
ATOM 916 C C . ASN A 1 116 ? -1.574 13.270 2.091 1.00 91.19 116 ASN A C 1
ATOM 918 O O . ASN A 1 116 ? -2.158 12.622 2.947 1.00 91.19 116 ASN A O 1
ATOM 922 N N . ASP A 1 117 ? -2.204 14.159 1.319 1.00 90.56 117 ASP A N 1
ATOM 923 C CA . ASP A 1 117 ? -3.623 14.503 1.488 1.00 90.56 117 ASP A CA 1
ATOM 924 C C . ASP A 1 117 ? -4.558 13.320 1.210 1.00 90.56 117 ASP A C 1
ATOM 926 O O . ASP A 1 117 ? -5.559 13.132 1.906 1.00 90.56 117 ASP A O 1
ATOM 930 N N . PHE A 1 118 ? -4.243 12.511 0.195 1.00 90.88 118 PHE A N 1
ATOM 931 C CA . PHE A 1 118 ? -5.041 11.330 -0.136 1.00 90.88 118 PHE A CA 1
ATOM 932 C C . PHE A 1 118 ? -4.982 10.263 0.955 1.00 90.88 118 PHE A C 1
ATOM 934 O O . PHE A 1 118 ? -6.015 9.681 1.286 1.00 90.88 118 PHE A O 1
ATOM 941 N N . ILE A 1 119 ? -3.805 10.033 1.542 1.00 93.06 119 ILE A N 1
ATOM 942 C CA . ILE A 1 119 ? -3.661 9.129 2.687 1.00 93.06 119 ILE A CA 1
ATOM 943 C C . ILE A 1 119 ? -4.331 9.746 3.928 1.00 93.06 119 ILE A C 1
ATOM 945 O O . ILE A 1 119 ? -5.102 9.064 4.608 1.00 93.06 119 ILE A O 1
ATOM 949 N N . ASP A 1 120 ? -4.115 11.043 4.181 1.00 93.81 120 ASP A N 1
ATOM 950 C CA . ASP A 1 120 ? -4.641 11.751 5.354 1.00 93.81 120 ASP A CA 1
ATOM 951 C C . ASP A 1 120 ? -6.161 11.694 5.440 1.00 93.81 120 ASP A C 1
ATOM 953 O O . ASP A 1 120 ? -6.700 11.448 6.516 1.00 93.81 120 ASP A O 1
ATOM 957 N N . LYS A 1 121 ? -6.859 11.826 4.304 1.00 92.69 121 LYS A N 1
ATOM 958 C CA . LYS A 1 121 ? -8.323 11.714 4.231 1.00 92.69 121 LYS A CA 1
ATOM 959 C C . LYS A 1 121 ? -8.844 10.474 4.969 1.00 92.69 121 LYS A C 1
ATOM 961 O O . LYS A 1 121 ? -9.824 10.570 5.707 1.00 92.69 121 LYS A O 1
ATOM 966 N N . TYR A 1 122 ? -8.219 9.315 4.758 1.00 93.62 122 TYR A N 1
ATOM 967 C CA . TYR A 1 122 ? -8.669 8.054 5.354 1.00 93.62 122 TYR A CA 1
ATOM 968 C C . TYR A 1 122 ? -8.087 7.834 6.746 1.00 93.62 122 TYR A C 1
ATOM 970 O O . TYR A 1 122 ? -8.802 7.380 7.638 1.00 93.62 122 TYR A O 1
ATOM 978 N N . MET A 1 123 ? -6.817 8.184 6.952 1.00 96.50 123 MET A N 1
ATOM 979 C CA . MET A 1 123 ? -6.129 7.958 8.223 1.00 96.50 123 MET A CA 1
ATOM 980 C C . MET A 1 123 ? -6.623 8.892 9.330 1.00 96.50 123 MET A C 1
ATOM 982 O O . MET A 1 123 ? -6.864 8.432 10.444 1.00 96.50 123 MET A O 1
ATOM 986 N N . SER A 1 124 ? -6.870 10.168 9.024 1.00 96.12 124 SER A N 1
ATOM 987 C CA . SER A 1 124 ? -7.485 11.113 9.961 1.00 96.12 124 SER A CA 1
ATOM 988 C C . SER A 1 124 ? -8.913 10.687 10.315 1.00 96.12 124 SER A C 1
ATOM 990 O O . SER A 1 124 ? -9.270 10.692 11.489 1.00 96.12 124 SER A O 1
ATOM 992 N N . LYS A 1 125 ? -9.703 10.194 9.346 1.00 96.00 125 LYS A N 1
ATOM 993 C CA . LYS A 1 125 ? -11.028 9.622 9.640 1.00 96.00 125 LYS A CA 1
ATOM 994 C C . LYS A 1 125 ? -10.927 8.378 10.531 1.00 96.00 125 LYS A C 1
ATOM 996 O O . LYS A 1 125 ? -11.676 8.258 11.494 1.00 96.00 125 LYS A O 1
ATOM 1001 N N . ALA A 1 126 ? -10.017 7.449 10.229 1.00 97.06 126 ALA A N 1
ATOM 1002 C CA . ALA A 1 126 ? -9.804 6.254 11.051 1.00 97.06 126 ALA A CA 1
ATOM 1003 C C . ALA A 1 126 ? -9.367 6.610 12.483 1.00 97.06 126 ALA A C 1
ATOM 1005 O O . ALA A 1 126 ? -9.792 5.967 13.438 1.00 97.06 126 ALA A O 1
ATOM 1006 N N . LYS A 1 127 ? -8.566 7.670 12.634 1.00 97.69 127 LYS A N 1
ATOM 1007 C CA . LYS A 1 127 ? -8.171 8.222 13.930 1.00 97.69 127 LYS A CA 1
ATOM 1008 C C . LYS A 1 127 ? -9.341 8.855 14.685 1.00 97.69 127 LYS A C 1
ATOM 1010 O O . LYS A 1 127 ? -9.444 8.673 15.894 1.00 97.69 127 LYS A O 1
ATOM 1015 N N . ASP A 1 128 ? -10.212 9.596 14.012 1.00 97.62 128 ASP A N 1
ATOM 1016 C CA . ASP A 1 128 ? -11.376 10.215 14.656 1.00 97.62 128 ASP A CA 1
ATOM 1017 C C . ASP A 1 128 ? -12.432 9.167 15.055 1.00 97.62 128 ASP A C 1
ATOM 1019 O O . ASP A 1 128 ? -13.115 9.314 16.067 1.00 97.62 128 ASP A O 1
ATOM 1023 N N . GLU A 1 129 ? -12.523 8.069 14.300 1.00 96.75 129 GLU A N 1
ATOM 1024 C CA . GLU A 1 129 ? -13.438 6.946 14.529 1.00 96.75 129 GLU A CA 1
ATOM 1025 C C . GLU A 1 129 ? -12.738 5.726 15.149 1.00 96.75 129 GLU A C 1
ATOM 1027 O O . GLU A 1 129 ? -13.134 4.591 14.886 1.00 96.75 129 GLU A O 1
ATOM 1032 N N . GLN A 1 130 ? -11.711 5.937 15.982 1.00 93.12 130 GLN A N 1
ATOM 1033 C CA . GLN A 1 130 ? -10.899 4.867 16.585 1.00 93.12 130 GLN A CA 1
ATOM 1034 C C . GLN A 1 130 ? -11.729 3.711 17.156 1.00 93.12 130 GLN A C 1
ATOM 1036 O O . GLN A 1 130 ? -11.335 2.560 17.012 1.00 93.12 130 GLN A O 1
ATOM 1041 N N . ASP A 1 131 ? -12.888 3.991 17.758 1.00 93.75 131 ASP A N 1
ATOM 1042 C CA . ASP A 1 131 ? -13.775 2.979 18.344 1.00 93.75 131 ASP A CA 1
ATOM 1043 C C . ASP A 1 131 ? -14.393 1.999 17.352 1.00 93.75 131 ASP A C 1
ATOM 1045 O O . ASP A 1 131 ? -14.734 0.879 17.743 1.00 93.75 131 ASP A O 1
ATOM 1049 N N . SER A 1 132 ? -14.467 2.379 16.082 1.00 96.38 132 SER A N 1
ATOM 1050 C CA . SER A 1 132 ? -15.090 1.604 15.016 1.00 96.38 132 SER A CA 1
ATOM 1051 C C . SER A 1 132 ? -14.225 1.425 13.772 1.00 96.38 132 SER A C 1
ATOM 1053 O O . SER A 1 132 ? -14.658 0.718 12.863 1.00 96.38 132 SER A O 1
ATOM 1055 N N . ALA A 1 133 ? -13.031 2.011 13.715 1.00 97.88 133 ALA A N 1
ATOM 1056 C CA . ALA A 1 133 ? -12.100 1.882 12.602 1.00 97.88 133 ALA A CA 1
ATOM 1057 C C . ALA A 1 133 ? -10.898 1.005 12.981 1.00 97.88 133 ALA A C 1
ATOM 1059 O O . ALA A 1 133 ? -10.175 1.291 13.936 1.00 97.88 133 ALA A O 1
ATOM 1060 N N . ILE A 1 134 ? -10.673 -0.055 12.207 1.00 98.12 134 ILE A N 1
ATOM 1061 C CA . ILE A 1 134 ? -9.501 -0.932 12.321 1.00 98.12 134 ILE A CA 1
ATOM 1062 C C . ILE A 1 134 ? -8.660 -0.757 11.061 1.00 98.12 134 ILE A C 1
ATOM 1064 O O . ILE A 1 134 ? -9.200 -0.760 9.954 1.00 98.12 134 ILE A O 1
ATOM 1068 N N . VAL A 1 135 ? -7.347 -0.603 11.221 1.00 98.38 135 VAL A N 1
ATOM 1069 C CA . VAL A 1 135 ? -6.398 -0.567 10.105 1.00 98.38 135 VAL A CA 1
ATOM 1070 C C . VAL A 1 135 ? -5.602 -1.859 10.022 1.00 98.38 135 VAL A C 1
ATOM 1072 O O . VAL A 1 135 ? -5.211 -2.426 11.042 1.00 98.38 135 VAL A O 1
ATOM 1075 N N . TYR A 1 136 ? -5.356 -2.283 8.786 1.00 98.25 136 TYR A N 1
ATOM 1076 C CA . TYR A 1 136 ? -4.517 -3.417 8.423 1.00 98.25 136 TYR A CA 1
ATOM 1077 C C . TYR A 1 136 ? -3.428 -2.887 7.500 1.00 98.25 136 TYR A C 1
ATOM 1079 O O . TYR A 1 136 ? -3.718 -2.444 6.387 1.00 98.25 136 TYR A O 1
ATOM 1087 N N . VAL A 1 137 ? -2.187 -2.881 7.971 1.00 98.44 137 VAL A N 1
ATOM 1088 C CA . VAL A 1 137 ? -1.044 -2.339 7.233 1.00 98.44 137 VAL A CA 1
ATOM 1089 C C . VAL A 1 137 ? -0.109 -3.480 6.877 1.00 98.44 137 VAL A C 1
ATOM 1091 O O . VAL A 1 137 ? 0.513 -4.070 7.756 1.00 98.44 137 VAL A O 1
ATOM 1094 N N . TYR A 1 138 ? -0.003 -3.763 5.585 1.00 98.25 138 TYR A N 1
ATOM 1095 C CA . TYR A 1 138 ? 0.921 -4.749 5.043 1.00 98.25 138 TYR A CA 1
ATOM 1096 C C . TYR A 1 138 ? 2.258 -4.104 4.705 1.00 98.25 138 TYR A C 1
ATOM 1098 O O . TYR A 1 138 ? 2.295 -3.045 4.072 1.00 98.25 138 TYR A O 1
ATOM 1106 N N . GLY A 1 139 ? 3.346 -4.766 5.082 1.00 97.44 139 GLY A N 1
ATOM 1107 C CA . GLY A 1 139 ? 4.694 -4.310 4.774 1.00 97.44 139 GLY A CA 1
ATOM 1108 C C . GLY A 1 139 ? 5.762 -5.069 5.548 1.00 97.44 139 GLY A C 1
ATOM 1109 O O . GLY A 1 139 ? 5.527 -6.151 6.093 1.00 97.44 139 GLY A O 1
ATOM 1110 N N . MET A 1 140 ? 6.950 -4.477 5.597 1.00 95.81 140 MET A N 1
ATOM 1111 C CA . MET A 1 140 ? 8.112 -5.038 6.274 1.00 95.81 140 MET A CA 1
ATOM 1112 C C . MET A 1 140 ? 8.196 -4.517 7.706 1.00 95.81 140 MET A C 1
ATOM 1114 O O . MET A 1 140 ? 8.103 -3.316 7.944 1.00 95.81 140 MET A O 1
ATOM 1118 N N . HIS A 1 141 ? 8.381 -5.417 8.665 1.00 95.12 141 HIS A N 1
ATOM 1119 C CA . HIS A 1 141 ? 8.592 -5.089 10.068 1.00 95.12 141 HIS A CA 1
ATOM 1120 C C . HIS A 1 141 ? 10.007 -4.563 10.309 1.00 95.12 141 HIS A C 1
ATOM 1122 O O . HIS A 1 141 ? 10.979 -5.120 9.785 1.00 95.12 141 HIS A O 1
ATOM 1128 N N . TYR A 1 142 ? 10.135 -3.569 11.184 1.00 92.62 142 TYR A N 1
ATOM 1129 C CA . TYR A 1 142 ? 11.421 -3.100 11.689 1.00 92.62 142 TYR A CA 1
ATOM 1130 C C . TYR A 1 142 ? 11.399 -2.912 13.210 1.00 92.62 142 TYR A C 1
ATOM 1132 O O . TYR A 1 142 ? 10.380 -2.543 13.788 1.00 92.62 142 TYR A O 1
ATOM 1140 N N . GLU A 1 143 ? 12.546 -3.182 13.840 1.00 87.56 143 GLU A N 1
ATOM 1141 C CA . GLU A 1 143 ? 12.768 -3.067 15.296 1.00 87.56 143 GLU A CA 1
ATOM 1142 C C . GLU A 1 143 ? 14.047 -2.259 15.626 1.00 87.56 143 GLU A C 1
ATOM 1144 O O . GLU A 1 143 ? 14.422 -2.092 16.790 1.00 87.56 143 GLU A O 1
ATOM 1149 N N . ASP A 1 144 ? 14.758 -1.765 14.604 1.00 76.00 144 ASP A N 1
ATOM 1150 C CA . ASP A 1 144 ? 16.047 -1.086 14.760 1.00 76.00 144 ASP A CA 1
ATOM 1151 C C . ASP A 1 144 ? 15.850 0.372 15.210 1.00 76.00 144 ASP A C 1
ATOM 1153 O O . ASP A 1 144 ? 15.835 1.304 14.407 1.00 76.00 144 ASP A O 1
ATOM 1157 N N . GLY A 1 145 ? 15.722 0.562 16.525 1.00 70.44 145 GLY A N 1
ATOM 1158 C CA . GLY A 1 145 ? 15.598 1.870 17.184 1.00 70.44 145 GLY A CA 1
ATOM 1159 C C . GLY A 1 145 ? 14.157 2.335 17.396 1.00 70.44 145 GLY A C 1
ATOM 1160 O O . GLY A 1 145 ? 13.903 3.032 18.373 1.00 70.44 145 GLY A O 1
ATOM 1161 N N . ASP A 1 146 ? 13.243 1.866 16.551 1.00 77.75 146 ASP A N 1
ATOM 1162 C CA . ASP A 1 146 ? 11.795 2.074 16.597 1.00 77.75 146 ASP A CA 1
ATOM 1163 C C . ASP A 1 146 ? 11.097 0.749 16.226 1.00 77.75 146 ASP A C 1
ATOM 1165 O O . ASP A 1 146 ? 11.687 -0.089 15.542 1.00 77.75 146 ASP A O 1
ATOM 1169 N N . LEU A 1 147 ? 9.852 0.560 16.673 1.00 91.12 147 LEU A N 1
ATOM 1170 C CA . LEU A 1 147 ? 9.005 -0.594 16.345 1.00 91.12 147 LEU A CA 1
ATOM 1171 C C . LEU A 1 147 ? 7.992 -0.176 15.279 1.00 91.12 147 LEU A C 1
ATOM 1173 O O . LEU A 1 147 ? 7.264 0.797 15.491 1.00 91.12 147 LEU A O 1
ATOM 1177 N N . GLY A 1 148 ? 7.922 -0.874 14.145 1.00 94.38 148 GLY A N 1
ATOM 1178 C CA . GLY A 1 148 ? 7.077 -0.381 13.067 1.00 94.38 148 GLY A CA 1
ATOM 1179 C C . GLY A 1 148 ? 6.981 -1.209 11.796 1.00 94.38 148 GLY A C 1
ATOM 1180 O O . GLY A 1 148 ? 7.502 -2.319 11.698 1.00 94.38 148 GLY A O 1
ATOM 1181 N N . VAL A 1 149 ? 6.291 -0.629 10.811 1.00 96.69 149 VAL A N 1
ATOM 1182 C CA . VAL A 1 149 ? 6.104 -1.186 9.465 1.00 96.69 149 VAL A CA 1
ATOM 1183 C C . VAL A 1 149 ? 6.503 -0.165 8.399 1.00 96.69 149 VAL A C 1
ATOM 1185 O O . VAL A 1 149 ? 6.084 0.993 8.430 1.00 96.69 149 VAL A O 1
ATOM 1188 N N . HIS A 1 150 ? 7.316 -0.594 7.438 1.00 95.00 150 HIS A N 1
ATOM 1189 C CA . HIS A 1 150 ? 7.702 0.187 6.262 1.00 95.00 150 HIS A CA 1
ATOM 1190 C C . HIS A 1 150 ? 7.447 -0.603 4.973 1.00 95.00 150 HIS A C 1
ATOM 1192 O O . HIS A 1 150 ? 6.824 -1.663 5.002 1.00 95.00 150 HIS A O 1
ATOM 1198 N N . ASP A 1 151 ? 7.882 -0.059 3.836 1.00 95.19 151 ASP A N 1
ATOM 1199 C CA . ASP A 1 151 ? 7.705 -0.661 2.507 1.00 95.19 151 ASP A CA 1
ATOM 1200 C C . ASP A 1 151 ? 6.230 -0.981 2.194 1.00 95.19 151 ASP A C 1
ATOM 1202 O O . ASP A 1 151 ? 5.878 -2.000 1.606 1.00 95.19 151 ASP A O 1
ATOM 1206 N N . VAL A 1 152 ? 5.345 -0.056 2.583 1.00 97.25 152 VAL A N 1
ATOM 1207 C CA . VAL A 1 152 ? 3.891 -0.126 2.365 1.00 97.25 152 VAL A CA 1
ATOM 1208 C C . VAL A 1 152 ? 3.552 0.245 0.912 1.00 97.25 152 VAL A C 1
ATOM 1210 O O . VAL A 1 152 ? 2.937 1.273 0.629 1.00 97.25 152 VAL A O 1
ATOM 1213 N N . HIS A 1 153 ? 4.049 -0.545 -0.037 1.00 97.38 153 HIS A N 1
ATOM 1214 C CA . HIS A 1 153 ? 3.832 -0.410 -1.479 1.00 97.38 153 HIS A CA 1
ATOM 1215 C C . HIS A 1 153 ? 4.169 -1.729 -2.190 1.00 97.38 153 HIS A C 1
ATOM 1217 O O . HIS A 1 153 ? 4.711 -2.648 -1.588 1.00 97.38 153 HIS A O 1
ATOM 1223 N N . MET A 1 154 ? 3.928 -1.814 -3.496 1.00 97.81 154 MET A N 1
ATOM 1224 C CA . MET A 1 154 ? 4.381 -2.926 -4.336 1.00 97.81 154 MET A CA 1
ATOM 1225 C C . MET A 1 154 ? 5.886 -3.195 -4.144 1.00 97.81 154 MET A C 1
ATOM 1227 O O . MET A 1 154 ? 6.705 -2.294 -4.321 1.00 97.81 154 MET A O 1
ATOM 1231 N N . MET A 1 155 ? 6.269 -4.422 -3.804 1.00 96.75 155 MET A N 1
ATOM 1232 C CA . MET A 1 155 ? 7.638 -4.876 -3.524 1.00 96.75 155 MET A CA 1
ATOM 1233 C C . MET A 1 155 ? 8.147 -5.850 -4.595 1.00 96.75 155 MET A C 1
ATOM 1235 O O . MET A 1 155 ? 8.925 -6.768 -4.332 1.00 96.75 155 MET A O 1
ATOM 1239 N N . GLN A 1 156 ? 7.721 -5.639 -5.837 1.00 96.94 156 GLN A N 1
ATOM 1240 C CA . GLN A 1 156 ? 8.172 -6.401 -6.992 1.00 96.94 156 GLN A CA 1
ATOM 1241 C C . GLN A 1 156 ? 8.315 -5.505 -8.225 1.00 96.94 156 GLN A C 1
ATOM 1243 O O . GLN A 1 156 ? 7.830 -4.375 -8.272 1.00 96.94 156 GLN A O 1
ATOM 1248 N N . GLY A 1 157 ? 9.021 -5.994 -9.241 1.00 97.31 157 GLY A N 1
ATOM 1249 C CA . GLY A 1 157 ? 9.244 -5.254 -10.478 1.00 97.31 157 GLY A CA 1
ATOM 1250 C C . GLY A 1 157 ? 10.339 -4.185 -10.400 1.00 97.31 157 GLY A C 1
ATOM 1251 O O . GLY A 1 157 ? 10.516 -3.440 -11.366 1.00 97.31 157 GLY A O 1
ATOM 1252 N N . ASN A 1 158 ? 11.101 -4.109 -9.308 1.00 96.19 158 ASN A N 1
ATOM 1253 C CA . ASN A 1 158 ? 12.233 -3.198 -9.162 1.00 96.19 158 ASN A CA 1
ATOM 1254 C C . ASN A 1 158 ? 13.374 -3.564 -10.125 1.00 96.19 158 ASN A C 1
ATOM 1256 O O . ASN A 1 158 ? 13.741 -4.734 -10.259 1.00 96.19 158 ASN A O 1
ATOM 1260 N N . THR A 1 159 ? 13.983 -2.558 -10.760 1.00 91.31 159 THR A N 1
ATOM 1261 C CA . THR A 1 159 ? 15.134 -2.724 -11.670 1.00 91.31 159 THR A CA 1
ATOM 1262 C C . THR A 1 159 ? 16.425 -2.129 -11.119 1.00 91.31 159 THR A C 1
ATOM 1264 O O . THR A 1 159 ? 17.351 -2.844 -10.761 1.00 91.31 159 THR A O 1
ATOM 1267 N N . LYS A 1 160 ? 16.540 -0.801 -11.110 1.00 86.56 160 LYS A N 1
ATOM 1268 C CA . LYS A 1 160 ? 17.775 -0.087 -10.761 1.00 86.56 160 LYS A CA 1
ATOM 1269 C C . LYS A 1 160 ? 17.844 0.253 -9.278 1.00 86.56 160 LYS A C 1
ATOM 1271 O O . LYS A 1 160 ? 18.924 0.263 -8.694 1.00 86.56 160 LYS A O 1
ATOM 1276 N N . TYR A 1 161 ? 16.697 0.583 -8.700 1.00 86.31 161 TYR A N 1
ATOM 1277 C CA . TYR A 1 161 ? 16.552 0.928 -7.296 1.00 86.31 161 TYR A CA 1
ATOM 1278 C C . TYR A 1 161 ? 15.972 -0.284 -6.584 1.00 86.31 161 TYR A C 1
ATOM 1280 O O . TYR A 1 161 ? 14.923 -0.761 -6.994 1.00 86.31 161 TYR A O 1
ATOM 1288 N N . GLN A 1 162 ? 16.667 -0.781 -5.563 1.00 89.94 162 GLN A N 1
ATOM 1289 C CA . GLN A 1 162 ? 16.186 -1.840 -4.676 1.00 89.94 162 GLN A CA 1
ATOM 1290 C C . GLN A 1 162 ? 15.744 -3.140 -5.368 1.00 89.94 162 GLN A C 1
ATOM 1292 O O . GLN A 1 162 ? 14.760 -3.771 -4.995 1.00 89.94 162 GLN A O 1
ATOM 1297 N N . ALA A 1 163 ? 16.492 -3.580 -6.384 1.00 92.12 163 ALA A N 1
ATOM 1298 C CA . ALA A 1 163 ? 16.211 -4.852 -7.059 1.00 92.12 163 ALA A CA 1
ATOM 1299 C C . ALA A 1 163 ? 16.318 -6.083 -6.149 1.00 92.12 163 ALA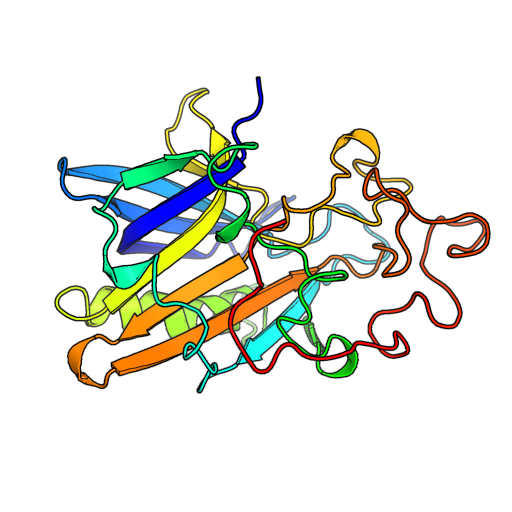 A C 1
ATOM 1301 O O . ALA A 1 163 ? 15.695 -7.104 -6.445 1.00 92.12 163 ALA A O 1
ATOM 1302 N N . ASP A 1 164 ? 17.094 -5.985 -5.070 1.00 92.81 164 ASP A N 1
ATOM 1303 C CA . ASP A 1 164 ? 17.258 -7.054 -4.084 1.00 92.81 164 ASP A CA 1
ATOM 1304 C C . ASP A 1 164 ? 16.067 -7.153 -3.115 1.00 92.81 164 ASP A C 1
ATOM 1306 O O . ASP A 1 164 ? 15.932 -8.162 -2.434 1.00 92.81 164 ASP A O 1
ATOM 1310 N N . GLU A 1 165 ? 15.186 -6.144 -3.087 1.00 92.75 165 GLU A N 1
ATOM 1311 C CA . GLU A 1 165 ? 13.938 -6.145 -2.305 1.00 92.75 165 GLU A CA 1
ATOM 1312 C C . GLU A 1 165 ? 12.773 -6.798 -3.072 1.00 92.75 165 GLU A C 1
ATOM 1314 O O . GLU A 1 165 ? 11.682 -6.927 -2.529 1.00 92.75 165 GLU A O 1
ATOM 1319 N N . ASN A 1 166 ? 12.980 -7.219 -4.328 1.00 96.06 166 ASN A N 1
ATOM 1320 C CA . ASN A 1 166 ? 11.950 -7.904 -5.110 1.00 96.06 166 ASN A CA 1
ATOM 1321 C C . ASN A 1 166 ? 11.550 -9.245 -4.486 1.00 96.06 166 ASN A C 1
ATOM 1323 O O . ASN A 1 166 ? 12.410 -10.079 -4.195 1.00 96.06 166 ASN A O 1
ATOM 1327 N N . GLY A 1 167 ? 10.247 -9.499 -4.435 1.00 94.88 167 GLY A N 1
ATOM 1328 C CA . GLY A 1 167 ? 9.700 -10.800 -4.071 1.00 94.88 167 GLY A CA 1
ATOM 1329 C C . GLY A 1 167 ? 8.207 -10.883 -4.349 1.00 94.88 167 GLY A C 1
ATOM 1330 O O . GLY A 1 167 ? 7.523 -9.876 -4.489 1.00 94.88 167 GLY A O 1
ATOM 1331 N N . ILE A 1 168 ? 7.724 -12.111 -4.490 1.00 95.69 168 ILE A N 1
ATOM 1332 C CA . ILE A 1 168 ? 6.304 -12.404 -4.708 1.00 95.69 168 ILE A CA 1
ATOM 1333 C C . ILE A 1 168 ? 5.588 -12.490 -3.359 1.00 95.69 168 ILE A C 1
ATOM 1335 O O . ILE A 1 168 ? 6.224 -12.862 -2.374 1.00 95.69 168 ILE A O 1
ATOM 1339 N N . PHE A 1 169 ? 4.286 -12.197 -3.323 1.00 95.38 169 PHE A N 1
ATOM 1340 C CA . PHE A 1 169 ? 3.471 -12.303 -2.099 1.00 95.38 169 PHE A CA 1
ATOM 1341 C C . PHE A 1 169 ? 4.020 -11.524 -0.890 1.00 95.38 169 PHE A C 1
ATOM 1343 O O . PHE A 1 169 ? 3.871 -11.950 0.252 1.00 95.38 169 PHE A O 1
ATOM 1350 N N . GLN A 1 170 ? 4.674 -10.393 -1.148 1.00 95.56 170 GLN A N 1
ATOM 1351 C CA . GLN A 1 170 ? 5.212 -9.504 -0.117 1.00 95.56 170 GLN A CA 1
ATOM 1352 C C . GLN A 1 170 ? 4.931 -8.028 -0.423 1.00 95.56 170 GLN A C 1
ATOM 1354 O O . GLN A 1 170 ? 5.639 -7.142 0.047 1.00 95.56 170 GLN A O 1
ATOM 1359 N N . ASP A 1 171 ? 3.924 -7.746 -1.254 1.00 97.38 171 ASP A N 1
ATOM 1360 C CA . ASP A 1 171 ? 3.548 -6.366 -1.544 1.00 97.38 171 ASP A CA 1
ATOM 1361 C C . ASP A 1 171 ? 2.901 -5.729 -0.302 1.00 97.38 171 ASP A C 1
ATOM 1363 O O . ASP A 1 171 ? 2.173 -6.373 0.457 1.00 97.38 171 ASP A O 1
ATOM 1367 N N . GLY A 1 172 ? 3.163 -4.445 -0.086 1.00 97.56 172 GLY A N 1
ATOM 1368 C CA . GLY A 1 172 ? 2.539 -3.655 0.966 1.00 97.56 172 GLY A CA 1
ATOM 1369 C C . GLY A 1 172 ? 1.266 -2.958 0.492 1.00 97.56 172 GLY A C 1
ATOM 1370 O O . GLY A 1 172 ? 1.128 -2.595 -0.675 1.00 97.56 172 GLY A O 1
ATOM 1371 N N . CYS A 1 173 ? 0.322 -2.737 1.398 1.00 97.56 173 CYS A N 1
ATOM 1372 C CA . CYS A 1 173 ? -0.906 -1.974 1.170 1.00 97.56 173 CYS A CA 1
ATOM 1373 C C . CYS A 1 173 ? -1.534 -1.586 2.510 1.00 97.56 173 CYS A C 1
ATOM 1375 O O . CYS A 1 173 ? -1.084 -2.028 3.569 1.00 97.56 173 CYS A O 1
ATOM 1377 N N . VAL A 1 174 ? -2.607 -0.797 2.468 1.00 98.19 174 VAL A N 1
ATOM 1378 C CA . VAL A 1 174 ? -3.402 -0.511 3.664 1.00 98.19 174 VAL A CA 1
ATOM 1379 C C . VAL A 1 174 ? -4.871 -0.771 3.396 1.00 98.19 174 VAL A C 1
ATOM 1381 O O . VAL A 1 174 ? -5.417 -0.355 2.371 1.00 98.19 174 VAL A O 1
ATOM 1384 N N . LEU A 1 175 ? -5.505 -1.425 4.362 1.00 98.12 175 LEU A N 1
ATOM 1385 C CA . LEU A 1 175 ? -6.943 -1.605 4.433 1.00 98.12 175 LEU A CA 1
ATOM 1386 C C . LEU A 1 175 ? -7.472 -0.904 5.684 1.00 98.12 175 LEU A C 1
ATOM 1388 O O . LEU A 1 175 ? -6.833 -0.919 6.737 1.00 98.12 175 LEU A O 1
ATOM 1392 N N . VAL A 1 176 ? -8.660 -0.321 5.578 1.00 98.25 176 VAL A N 1
ATOM 1393 C CA . VAL A 1 176 ? -9.390 0.275 6.697 1.00 98.25 176 VAL A CA 1
ATOM 1394 C C . VAL A 1 176 ? -10.775 -0.345 6.748 1.00 98.25 176 VAL A C 1
ATOM 1396 O O . VAL A 1 176 ? -11.520 -0.271 5.771 1.00 98.25 176 VAL A O 1
ATOM 1399 N N . HIS A 1 177 ? -11.130 -0.924 7.891 1.00 98.00 177 HIS A N 1
ATOM 1400 C CA . HIS A 1 177 ? -12.456 -1.473 8.149 1.00 98.00 177 HIS A CA 1
ATOM 1401 C C . HIS A 1 177 ? -13.218 -0.582 9.122 1.00 98.00 177 HIS A C 1
ATOM 1403 O O . HIS A 1 177 ? -12.900 -0.519 10.310 1.00 98.00 177 HIS A O 1
ATOM 1409 N N . TYR A 1 178 ? -14.255 0.085 8.620 1.00 97.12 178 TYR A N 1
ATOM 1410 C CA . TYR A 1 178 ? -15.243 0.785 9.437 1.00 97.12 178 TYR A CA 1
ATOM 1411 C C . TYR A 1 178 ? -16.313 -0.218 9.872 1.00 97.12 178 TYR A C 1
ATOM 1413 O O . TYR A 1 178 ? -17.302 -0.462 9.177 1.00 97.12 178 TYR A O 1
ATOM 1421 N N . THR A 1 179 ? -16.083 -0.828 11.030 1.00 96.25 179 THR A N 1
ATOM 1422 C CA . THR A 1 179 ? -16.824 -1.982 11.565 1.00 96.25 179 THR A CA 1
ATOM 1423 C C . THR A 1 179 ? -18.319 -1.727 11.765 1.00 96.25 179 THR A C 1
ATOM 1425 O O . THR A 1 179 ? -19.117 -2.631 11.538 1.00 96.25 179 THR A O 1
ATOM 1428 N N . LEU A 1 180 ? -18.725 -0.503 12.128 1.00 95.50 180 LEU A N 1
ATOM 1429 C CA . LEU A 1 180 ? -20.141 -0.150 12.319 1.00 95.50 180 LEU A CA 1
ATOM 1430 C C . LEU A 1 180 ? -20.944 -0.165 11.013 1.00 95.50 180 LEU A C 1
ATOM 1432 O O . LEU A 1 180 ? -22.117 -0.529 11.015 1.00 95.50 180 LEU A O 1
ATOM 1436 N N . GLU A 1 181 ? -20.313 0.226 9.906 1.00 93.50 181 GLU A N 1
ATOM 1437 C CA . GLU A 1 181 ? -20.918 0.245 8.568 1.00 93.50 181 GLU A CA 1
ATOM 1438 C C . GLU A 1 181 ? -20.622 -1.043 7.786 1.00 93.50 181 GLU A C 1
ATOM 1440 O O . GLU A 1 181 ? -21.155 -1.246 6.698 1.00 93.50 181 GLU A O 1
ATOM 1445 N N . ASN A 1 182 ? -19.752 -1.901 8.330 1.00 93.38 182 ASN A N 1
ATOM 1446 C CA . ASN A 1 182 ? -19.095 -2.996 7.625 1.00 93.38 182 ASN A CA 1
ATOM 1447 C C . ASN A 1 182 ? -18.511 -2.563 6.267 1.00 93.38 182 ASN A C 1
ATOM 1449 O O . ASN A 1 182 ? -18.672 -3.241 5.252 1.00 93.38 182 ASN A O 1
ATOM 1453 N N . LYS A 1 183 ? -17.850 -1.404 6.257 1.00 95.25 183 LYS A N 1
ATOM 1454 C CA . LYS A 1 183 ? -17.309 -0.786 5.050 1.00 95.25 183 LYS A CA 1
ATOM 1455 C C . LYS A 1 183 ? -15.795 -0.914 5.008 1.00 95.25 183 LYS A C 1
ATOM 1457 O O . LYS A 1 183 ? -15.126 -0.633 6.003 1.00 95.25 183 LYS A O 1
ATOM 1462 N N . TRP A 1 184 ? -15.270 -1.278 3.844 1.00 97.31 184 TRP A N 1
ATOM 1463 C CA . TRP A 1 184 ? -13.840 -1.416 3.610 1.00 97.31 184 TRP A CA 1
ATOM 1464 C C . TRP A 1 184 ? -13.333 -0.363 2.641 1.00 97.31 184 TRP A C 1
ATOM 1466 O O . TRP A 1 184 ? -13.948 -0.085 1.613 1.00 97.31 184 TRP A O 1
ATOM 1476 N N . ILE A 1 185 ? -12.186 0.205 2.984 1.00 96.94 185 ILE A N 1
ATOM 1477 C CA . ILE A 1 185 ? -11.396 1.042 2.092 1.00 96.94 185 ILE A CA 1
ATOM 1478 C C . ILE A 1 185 ? -10.054 0.355 1.908 1.00 96.94 185 ILE A C 1
ATOM 1480 O O . ILE A 1 185 ? -9.442 -0.060 2.890 1.00 96.94 185 ILE A O 1
ATOM 1484 N N . ALA A 1 186 ? -9.589 0.261 0.671 1.00 96.56 186 ALA A N 1
ATOM 1485 C CA . ALA A 1 186 ? -8.258 -0.233 0.356 1.00 96.56 186 ALA A CA 1
ATOM 1486 C C . ALA A 1 186 ? -7.508 0.817 -0.449 1.00 96.56 186 ALA A C 1
ATOM 1488 O O . ALA A 1 186 ? -8.079 1.430 -1.352 1.00 96.56 186 ALA A O 1
ATOM 1489 N N . TYR A 1 187 ? -6.227 1.010 -0.164 1.00 95.25 187 TYR A N 1
ATOM 1490 C CA . TYR A 1 187 ? -5.372 1.767 -1.062 1.00 95.25 187 TYR A CA 1
ATOM 1491 C C . TYR A 1 187 ? -4.035 1.088 -1.297 1.00 95.25 187 TYR A C 1
ATOM 1493 O O . TYR A 1 187 ? -3.452 0.440 -0.424 1.00 95.25 187 TYR A O 1
ATOM 1501 N N . PHE A 1 188 ? -3.571 1.262 -2.527 1.00 97.12 188 PHE A N 1
ATOM 1502 C CA . PHE A 1 188 ? -2.432 0.563 -3.091 1.00 97.12 188 PHE A CA 1
ATOM 1503 C C . PHE A 1 188 ? -1.459 1.578 -3.679 1.00 97.12 188 PHE A C 1
ATOM 1505 O O . PHE A 1 188 ? -1.865 2.590 -4.263 1.00 97.12 188 PHE A O 1
ATOM 1512 N N . LEU A 1 189 ? -0.170 1.297 -3.519 1.00 97.44 189 LEU A N 1
ATOM 1513 C CA . LEU A 1 189 ? 0.924 2.181 -3.901 1.00 97.44 189 LEU A CA 1
ATOM 1514 C C . LEU A 1 189 ? 1.940 1.417 -4.736 1.00 97.44 189 LEU A C 1
ATOM 1516 O O . LEU A 1 189 ? 2.287 0.287 -4.411 1.00 97.44 189 LEU A O 1
ATOM 1520 N N . ALA A 1 190 ? 2.451 2.045 -5.788 1.00 97.38 190 ALA A N 1
ATOM 1521 C CA . ALA A 1 190 ? 3.554 1.502 -6.573 1.00 97.38 190 ALA A CA 1
ATOM 1522 C C . ALA A 1 190 ? 4.454 2.627 -7.088 1.00 97.38 190 ALA A C 1
ATOM 1524 O O . ALA A 1 190 ? 4.028 3.771 -7.263 1.00 97.38 190 ALA A O 1
ATOM 1525 N N . PHE A 1 191 ? 5.711 2.311 -7.372 1.00 95.94 191 PHE A N 1
ATOM 1526 C CA . PHE A 1 191 ? 6.597 3.236 -8.067 1.00 95.94 191 PHE A CA 1
ATOM 1527 C C . PHE A 1 191 ? 6.404 3.125 -9.580 1.00 95.94 191 PHE A C 1
ATOM 1529 O O . PHE A 1 191 ? 6.292 2.036 -10.134 1.00 95.94 191 PHE A O 1
ATOM 1536 N N . GLN A 1 192 ? 6.449 4.256 -10.287 1.00 95.88 192 GLN A N 1
ATOM 1537 C CA . GLN A 1 192 ? 6.314 4.284 -11.753 1.00 95.88 192 GLN A CA 1
ATOM 1538 C C . GLN A 1 192 ? 7.396 3.477 -12.492 1.00 95.88 192 GLN A C 1
ATOM 1540 O O . GLN A 1 192 ? 7.202 3.067 -13.636 1.00 95.88 192 GLN A O 1
ATOM 1545 N N . SER A 1 193 ? 8.547 3.265 -11.852 1.00 94.94 193 SER A N 1
ATOM 1546 C CA . SER A 1 193 ? 9.672 2.502 -12.390 1.00 94.94 193 SER A CA 1
ATOM 1547 C C . SER A 1 193 ? 9.522 0.985 -12.226 1.00 94.94 193 SER A C 1
ATOM 1549 O O . SER A 1 193 ? 10.355 0.249 -12.757 1.00 94.94 193 SER A O 1
ATOM 1551 N N . GLN A 1 194 ? 8.490 0.509 -11.524 1.00 96.81 194 GLN A N 1
ATOM 1552 C CA . GLN A 1 194 ? 8.264 -0.917 -11.304 1.00 96.81 194 GLN A CA 1
ATOM 1553 C C . GLN A 1 194 ? 7.575 -1.580 -12.496 1.00 96.81 194 GLN A C 1
ATOM 1555 O O . GLN A 1 194 ? 6.604 -1.071 -13.058 1.00 96.81 194 GLN A O 1
ATOM 1560 N N . SER A 1 195 ? 8.096 -2.744 -12.882 1.00 97.31 195 SER A N 1
ATOM 1561 C CA . SER A 1 195 ? 7.501 -3.592 -13.913 1.00 97.31 195 SER A CA 1
ATOM 1562 C C . SER A 1 195 ? 6.345 -4.419 -13.370 1.00 97.31 195 SER A C 1
ATOM 1564 O O . SER A 1 195 ? 6.487 -5.113 -12.368 1.00 97.31 195 SER A O 1
ATOM 1566 N N . TRP A 1 196 ? 5.236 -4.427 -14.107 1.00 97.44 196 TRP A N 1
ATOM 1567 C CA . TRP A 1 196 ? 4.064 -5.262 -13.826 1.00 97.44 196 TRP A CA 1
ATOM 1568 C C . TRP A 1 196 ? 4.152 -6.657 -14.459 1.00 97.44 196 TRP A C 1
ATOM 1570 O O . TRP A 1 196 ? 3.211 -7.440 -14.393 1.00 97.44 196 TRP A O 1
ATOM 1580 N N . CYS A 1 197 ? 5.291 -6.981 -15.076 1.00 97.38 197 CYS A N 1
ATOM 1581 C CA . CYS A 1 197 ? 5.613 -8.319 -15.556 1.00 97.38 197 CYS A CA 1
ATOM 1582 C C . CYS A 1 197 ? 6.789 -8.867 -14.747 1.00 97.38 197 CYS A C 1
ATOM 1584 O O . CYS A 1 197 ? 7.942 -8.520 -15.027 1.00 97.38 197 CYS A O 1
ATOM 1586 N N . THR A 1 198 ? 6.513 -9.736 -13.775 1.00 97.69 198 THR A N 1
ATOM 1587 C CA . THR A 1 198 ? 7.537 -10.302 -12.887 1.00 97.69 198 THR A CA 1
ATOM 1588 C C . THR A 1 198 ? 7.647 -11.821 -13.005 1.00 97.69 198 THR A C 1
ATOM 1590 O O . THR A 1 198 ? 6.695 -12.509 -13.373 1.00 97.69 198 THR A O 1
ATOM 1593 N N . ASP A 1 199 ? 8.839 -12.353 -12.743 1.00 96.62 199 ASP A N 1
ATOM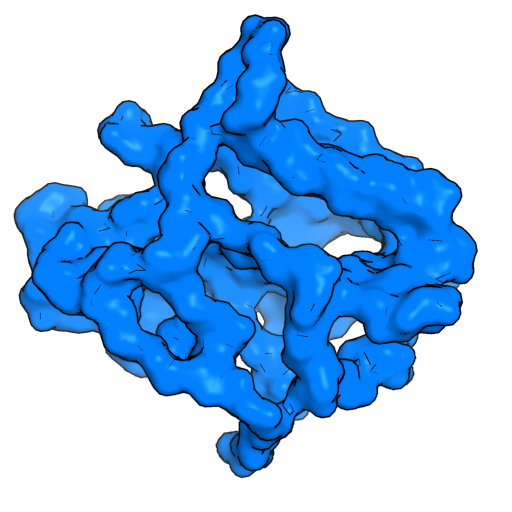 1594 C CA . ASP A 1 199 ? 9.090 -13.787 -12.612 1.00 96.62 199 ASP A CA 1
ATOM 1595 C C . ASP A 1 199 ? 8.683 -14.309 -11.220 1.00 96.62 199 ASP A C 1
ATOM 1597 O O . ASP A 1 199 ? 8.174 -13.569 -10.379 1.00 96.62 199 ASP A O 1
ATOM 1601 N N . ASN A 1 200 ? 8.922 -15.593 -10.943 1.00 95.81 200 ASN A N 1
ATOM 1602 C CA . ASN A 1 200 ? 8.589 -16.219 -9.653 1.00 95.81 200 ASN A CA 1
ATOM 1603 C C . ASN A 1 200 ? 9.489 -15.771 -8.482 1.00 95.81 200 ASN A C 1
ATOM 1605 O O . ASN A 1 200 ? 9.398 -16.323 -7.390 1.00 95.81 200 ASN A O 1
ATOM 1609 N N . HIS A 1 201 ? 10.356 -14.784 -8.699 1.00 95.19 201 HIS A N 1
ATOM 1610 C CA . HIS A 1 201 ? 11.139 -14.108 -7.671 1.00 95.19 201 HIS A CA 1
ATOM 1611 C C . HIS A 1 201 ? 10.783 -12.617 -7.577 1.00 95.19 201 HIS A C 1
ATOM 1613 O O . HIS A 1 201 ? 11.527 -11.849 -6.975 1.00 95.19 201 HIS A O 1
ATOM 1619 N N . GLY A 1 202 ? 9.686 -12.182 -8.208 1.00 96.81 202 GLY A N 1
ATOM 1620 C CA . GLY A 1 202 ? 9.260 -10.783 -8.223 1.00 96.81 202 GLY A CA 1
ATOM 1621 C C . GLY A 1 202 ? 10.144 -9.890 -9.099 1.00 96.81 202 GLY A C 1
ATOM 1622 O O . GLY A 1 202 ? 9.961 -8.675 -9.120 1.00 96.81 202 GLY A O 1
ATOM 1623 N N . LYS A 1 203 ? 11.104 -10.448 -9.847 1.00 97.81 203 LYS A N 1
ATOM 1624 C CA . LYS A 1 203 ? 12.015 -9.663 -10.687 1.00 97.81 203 LYS A CA 1
ATOM 1625 C C . LYS A 1 203 ? 11.384 -9.391 -12.050 1.00 97.81 203 LYS A C 1
ATOM 1627 O O . LYS A 1 203 ? 10.699 -10.266 -12.577 1.00 97.81 203 LYS A O 1
ATOM 1632 N N . PRO A 1 204 ? 11.633 -8.226 -12.672 1.00 97.56 204 PRO A N 1
ATOM 1633 C CA . PRO A 1 204 ? 11.167 -7.939 -14.028 1.00 97.56 204 PRO A CA 1
ATOM 1634 C C . PRO A 1 204 ? 11.563 -9.032 -15.026 1.00 97.56 204 PRO A C 1
ATOM 1636 O O . PRO A 1 204 ? 12.735 -9.402 -15.121 1.00 97.56 204 PRO A O 1
ATOM 1639 N N . THR A 1 205 ? 10.606 -9.524 -15.814 1.00 97.06 205 THR A N 1
ATOM 1640 C CA . THR A 1 205 ? 10.892 -10.527 -16.850 1.00 97.06 205 THR A CA 1
ATOM 1641 C C . THR A 1 205 ? 11.740 -9.938 -17.981 1.00 97.06 205 THR A C 1
ATOM 1643 O O . THR A 1 205 ? 11.745 -8.727 -18.232 1.00 97.06 205 THR A O 1
ATOM 1646 N N . ASN A 1 206 ? 12.477 -10.790 -18.699 1.00 94.81 206 ASN A N 1
ATOM 1647 C CA . ASN A 1 206 ? 13.315 -10.334 -19.807 1.00 94.81 206 ASN A CA 1
ATOM 1648 C C . ASN A 1 206 ? 12.469 -9.644 -20.895 1.00 94.81 206 ASN A C 1
ATOM 1650 O O . ASN A 1 206 ? 11.480 -10.198 -21.365 1.00 94.81 206 ASN A O 1
ATOM 1654 N N . GLY A 1 207 ? 12.877 -8.441 -21.303 1.00 95.25 207 GLY A N 1
ATOM 1655 C CA . GLY A 1 207 ? 12.147 -7.624 -22.276 1.00 95.25 207 GLY A CA 1
ATOM 1656 C C . GLY A 1 207 ? 10.978 -6.812 -21.705 1.00 95.25 207 GLY A C 1
ATOM 1657 O O . GLY A 1 207 ? 10.350 -6.084 -22.467 1.00 95.25 207 GLY A O 1
ATOM 1658 N N . SER A 1 208 ? 10.707 -6.879 -20.395 1.00 96.00 208 SER A N 1
ATOM 1659 C CA . SER A 1 208 ? 9.647 -6.079 -19.755 1.00 96.00 208 SER A CA 1
ATOM 1660 C C . SER A 1 208 ? 10.032 -4.621 -19.481 1.00 96.00 208 SER A C 1
ATOM 1662 O O . SER A 1 208 ? 9.163 -3.795 -19.204 1.00 96.00 208 SER A O 1
ATOM 1664 N N . VAL A 1 209 ? 11.324 -4.286 -19.584 1.00 96.81 209 VAL A N 1
ATOM 1665 C CA . VAL A 1 209 ? 11.865 -2.954 -19.278 1.00 96.81 209 VAL A CA 1
ATOM 1666 C C . VAL A 1 209 ? 12.785 -2.431 -20.383 1.00 96.81 209 VAL A C 1
ATOM 1668 O O . VAL A 1 209 ? 13.410 -3.199 -21.118 1.00 96.81 209 VAL A O 1
ATOM 1671 N N . ASN A 1 210 ? 12.883 -1.107 -20.515 1.00 95.69 210 ASN A N 1
ATOM 1672 C CA . ASN A 1 210 ? 13.807 -0.452 -21.444 1.00 95.69 210 ASN A CA 1
ATOM 1673 C C . ASN A 1 210 ? 15.248 -0.391 -20.896 1.00 95.69 210 ASN A C 1
ATOM 1675 O O . ASN A 1 210 ? 15.555 -0.865 -19.805 1.00 95.69 210 ASN A O 1
ATOM 1679 N N . ARG A 1 211 ? 16.159 0.249 -21.645 1.00 93.12 211 ARG A N 1
ATOM 1680 C CA . ARG A 1 211 ? 17.576 0.399 -21.253 1.00 93.12 211 ARG A CA 1
ATOM 1681 C C . ARG A 1 211 ? 17.788 1.224 -19.980 1.00 93.12 211 ARG A C 1
ATOM 1683 O O . ARG A 1 211 ? 18.861 1.151 -19.393 1.00 93.12 211 ARG A O 1
ATOM 1690 N N . GLN A 1 212 ? 16.807 2.030 -19.588 1.00 91.12 212 GLN A N 1
ATOM 1691 C CA . GLN A 1 212 ? 16.816 2.821 -18.361 1.00 91.12 212 GLN A CA 1
ATOM 1692 C C . GLN A 1 212 ? 16.235 2.048 -17.167 1.00 91.12 212 GLN A C 1
ATOM 1694 O O . GLN A 1 212 ? 16.320 2.543 -16.048 1.00 91.12 212 GLN A O 1
ATOM 1699 N N . GLY A 1 213 ? 15.696 0.842 -17.390 1.00 92.31 213 GLY A N 1
ATOM 1700 C CA . GLY A 1 213 ? 15.058 0.024 -16.361 1.00 92.31 213 GLY A CA 1
ATOM 1701 C C . GLY A 1 213 ? 13.584 0.356 -16.123 1.00 92.31 213 GLY A C 1
ATOM 1702 O O . GLY A 1 213 ? 13.018 -0.140 -15.159 1.00 92.31 213 GLY A O 1
ATOM 1703 N N . ASN A 1 214 ? 12.954 1.162 -16.980 1.00 95.25 214 ASN A N 1
ATOM 1704 C CA . ASN A 1 214 ? 11.540 1.516 -16.830 1.00 95.25 214 ASN A CA 1
ATOM 1705 C C . ASN A 1 214 ? 10.650 0.520 -17.583 1.00 95.25 214 ASN A C 1
ATOM 1707 O O . ASN A 1 214 ? 11.061 0.064 -18.659 1.00 95.25 214 ASN A O 1
ATOM 1711 N N . PRO A 1 215 ? 9.438 0.222 -17.081 1.00 96.50 215 PRO A N 1
ATOM 1712 C CA . PRO A 1 215 ? 8.510 -0.695 -17.733 1.00 96.50 215 PRO A CA 1
ATOM 1713 C C . PRO A 1 215 ? 8.125 -0.242 -19.143 1.00 96.50 215 PRO A C 1
ATOM 1715 O O . PRO A 1 215 ? 8.037 0.953 -19.436 1.00 96.50 215 PRO A O 1
ATOM 1718 N N . ILE A 1 216 ? 7.889 -1.210 -20.029 1.00 97.31 216 ILE A N 1
ATOM 1719 C CA . ILE A 1 216 ? 7.465 -0.976 -21.415 1.00 97.31 216 ILE A CA 1
ATOM 1720 C C . ILE A 1 216 ? 6.321 -1.900 -21.832 1.00 97.31 216 ILE A C 1
ATOM 1722 O O . ILE A 1 216 ? 6.123 -2.974 -21.273 1.00 97.31 216 ILE A O 1
ATOM 1726 N N . GLY A 1 217 ? 5.597 -1.502 -22.881 1.00 96.56 217 GLY A N 1
ATOM 1727 C CA . GLY A 1 217 ? 4.578 -2.350 -23.503 1.00 96.56 217 GLY A CA 1
ATOM 1728 C C . GLY A 1 217 ? 3.439 -2.688 -22.544 1.00 96.56 217 GLY A C 1
ATOM 1729 O O . GLY A 1 217 ? 2.876 -1.789 -21.936 1.00 96.56 217 GLY A O 1
ATOM 1730 N N . GLU A 1 218 ? 3.097 -3.971 -22.436 1.00 96.88 218 GLU A N 1
ATOM 1731 C CA . GLU A 1 218 ? 2.056 -4.471 -21.522 1.00 96.88 218 GLU A CA 1
ATOM 1732 C C . GLU A 1 218 ? 2.538 -4.582 -20.063 1.00 96.88 218 GLU A C 1
ATOM 1734 O O . GLU A 1 218 ? 1.765 -4.962 -19.197 1.00 96.88 218 GLU A O 1
ATOM 1739 N N . CYS A 1 219 ? 3.796 -4.242 -19.768 1.00 97.31 219 CYS A N 1
ATOM 1740 C CA . CYS A 1 219 ? 4.362 -4.321 -18.418 1.00 97.31 219 CYS A CA 1
ATOM 1741 C C . CYS A 1 219 ? 4.280 -2.994 -17.649 1.00 97.31 219 CYS A C 1
ATOM 1743 O O . CYS A 1 219 ? 4.885 -2.859 -16.585 1.00 97.31 219 CYS A O 1
ATOM 1745 N N . THR A 1 220 ? 3.560 -2.006 -18.190 1.00 97.25 220 THR A N 1
ATOM 1746 C CA . THR A 1 220 ? 3.233 -0.740 -17.524 1.00 97.25 220 THR A CA 1
ATOM 1747 C C . THR A 1 220 ? 1.872 -0.833 -16.833 1.00 97.25 220 THR A C 1
ATOM 1749 O O . THR A 1 220 ? 0.978 -1.538 -17.306 1.00 97.25 220 THR A O 1
ATOM 1752 N N . PHE A 1 221 ? 1.697 -0.089 -15.737 1.00 96.12 221 PHE A N 1
ATOM 1753 C CA . PHE A 1 221 ? 0.478 -0.129 -14.918 1.00 96.12 221 PHE A CA 1
ATOM 1754 C C . PHE A 1 221 ? -0.801 0.176 -15.708 1.00 96.12 221 PHE A C 1
ATOM 1756 O O . PHE A 1 221 ? -1.859 -0.310 -15.355 1.00 96.12 221 PHE A O 1
ATOM 1763 N N . ASP A 1 222 ? -0.718 0.980 -16.771 1.00 96.25 222 ASP A N 1
ATOM 1764 C CA . ASP A 1 222 ? -1.851 1.431 -17.586 1.00 96.25 222 ASP A CA 1
ATOM 1765 C C . ASP A 1 222 ? -2.240 0.442 -18.699 1.00 96.25 222 ASP A C 1
ATOM 1767 O O . ASP A 1 222 ? -3.258 0.629 -19.372 1.00 96.25 222 ASP A O 1
ATOM 1771 N N . LYS A 1 223 ? -1.430 -0.601 -18.921 1.00 96.69 223 LYS A N 1
ATOM 1772 C CA . LYS A 1 223 ? -1.584 -1.556 -20.033 1.00 96.69 223 LYS A CA 1
ATOM 1773 C C . LYS A 1 223 ? -1.549 -3.012 -19.609 1.00 96.69 223 LYS A C 1
ATOM 1775 O O . LYS A 1 223 ? -1.912 -3.866 -20.422 1.00 96.69 223 LYS A O 1
ATOM 1780 N N . VAL A 1 224 ? -1.111 -3.298 -18.387 1.00 95.56 224 VAL A N 1
ATOM 1781 C CA . VAL A 1 224 ? -1.078 -4.659 -17.867 1.00 95.56 224 VAL A CA 1
ATOM 1782 C C . VAL A 1 224 ? -2.476 -5.268 -17.895 1.00 95.56 224 VAL A C 1
ATOM 1784 O O . VAL A 1 224 ? -3.497 -4.615 -17.669 1.00 95.56 224 VAL A O 1
ATOM 1787 N N . LYS A 1 225 ? -2.527 -6.544 -18.262 1.00 91.00 225 LYS A N 1
ATOM 1788 C CA . LYS A 1 225 ? -3.752 -7.334 -18.220 1.00 91.00 225 LYS A CA 1
ATOM 1789 C C . LYS A 1 225 ? -3.824 -7.991 -16.856 1.00 91.00 225 LYS A C 1
ATOM 1791 O O . LYS A 1 225 ? -2.926 -8.747 -16.502 1.00 91.00 225 LYS A O 1
ATOM 1796 N N . VAL A 1 226 ? -4.902 -7.725 -16.132 1.00 86.56 226 VAL A N 1
ATOM 1797 C CA . VAL A 1 226 ? -5.155 -8.325 -14.823 1.00 86.56 226 VAL A CA 1
ATOM 1798 C C . VAL A 1 226 ? -6.485 -9.055 -14.860 1.00 86.56 226 VAL A C 1
ATOM 1800 O O . VAL A 1 226 ? -7.487 -8.526 -15.346 1.00 86.56 226 VAL A O 1
ATOM 1803 N N . THR A 1 227 ? -6.477 -10.278 -14.344 1.00 85.31 227 THR A N 1
ATOM 1804 C CA . THR A 1 227 ? -7.694 -11.003 -13.994 1.00 85.31 227 THR A CA 1
ATOM 1805 C C . THR A 1 227 ? -8.010 -10.654 -12.550 1.00 85.31 227 THR A C 1
ATOM 1807 O O . THR A 1 227 ? -7.216 -10.960 -11.667 1.00 85.31 227 THR A O 1
ATOM 1810 N N . LEU A 1 228 ? -9.130 -9.969 -12.319 1.00 84.62 228 LEU A N 1
ATOM 1811 C CA . LEU A 1 228 ? -9.524 -9.584 -10.967 1.00 84.62 228 LEU A CA 1
ATOM 1812 C C . LEU A 1 228 ? -10.017 -10.799 -10.189 1.00 84.62 228 LEU A C 1
ATOM 1814 O O . LEU A 1 228 ? -10.766 -11.625 -10.717 1.00 84.62 228 LEU A O 1
ATOM 1818 N N . GLN A 1 229 ? -9.622 -10.862 -8.926 1.00 74.00 229 GLN A N 1
ATOM 1819 C CA . GLN A 1 229 ? -10.160 -11.810 -7.974 1.00 74.00 229 GLN A CA 1
ATOM 1820 C C . GLN A 1 229 ? -11.614 -11.444 -7.669 1.00 74.00 229 GLN A C 1
ATOM 1822 O O . GLN A 1 229 ? -11.960 -10.277 -7.491 1.00 74.00 229 GLN A O 1
ATOM 1827 N N . THR A 1 230 ? -12.483 -12.452 -7.657 1.00 67.50 230 THR A N 1
ATOM 1828 C CA . THR A 1 230 ? -13.917 -12.285 -7.361 1.00 67.50 230 THR A CA 1
ATOM 1829 C C . THR A 1 230 ? -14.384 -13.140 -6.181 1.00 67.50 230 THR A C 1
ATOM 1831 O O . THR A 1 230 ? -15.493 -12.927 -5.701 1.00 67.50 230 THR A O 1
ATOM 1834 N N . GLU A 1 231 ? -13.532 -14.048 -5.690 1.00 64.75 231 GLU A N 1
ATOM 1835 C CA . GLU A 1 231 ? -13.768 -15.012 -4.601 1.00 64.75 231 GLU A CA 1
ATOM 1836 C C . GLU A 1 231 ? -12.448 -15.248 -3.832 1.00 64.75 231 GLU A C 1
ATOM 1838 O O . GLU A 1 231 ? -11.390 -14.881 -4.345 1.00 64.75 231 GLU A O 1
ATOM 1843 N N . GLU A 1 232 ? -12.468 -15.826 -2.623 1.00 58.50 232 GLU A N 1
ATOM 1844 C CA . GLU A 1 232 ? -11.234 -16.134 -1.861 1.00 58.50 232 GLU A CA 1
ATOM 1845 C C . GLU A 1 232 ? -10.275 -17.052 -2.637 1.00 58.50 232 GLU A C 1
ATOM 1847 O O . GLU A 1 232 ? -10.737 -17.901 -3.404 1.00 58.50 232 GLU A O 1
ATOM 1852 N N . PRO A 1 233 ? -8.944 -16.906 -2.467 1.00 60.91 233 PRO A N 1
ATOM 1853 C CA . PRO A 1 233 ? -7.997 -17.805 -3.110 1.00 60.91 233 PRO A CA 1
ATOM 1854 C C . PRO A 1 233 ? -8.174 -19.218 -2.541 1.00 60.91 233 PRO A C 1
ATOM 1856 O O . PRO A 1 233 ? -8.173 -19.405 -1.325 1.00 60.91 233 PRO A O 1
ATOM 1859 N N . GLU A 1 234 ? -8.293 -20.228 -3.405 1.00 53.03 234 GLU A N 1
ATOM 1860 C CA . GLU A 1 234 ? -8.172 -21.619 -2.959 1.00 53.03 234 GLU A CA 1
ATOM 1861 C C . GLU A 1 234 ? -6.744 -21.850 -2.433 1.00 53.03 234 GLU A C 1
ATOM 1863 O O . GLU A 1 234 ? -5.777 -21.407 -3.056 1.00 53.03 234 GLU A O 1
ATOM 1868 N N . HIS A 1 235 ? -6.612 -22.521 -1.283 1.00 51.56 235 HIS A N 1
ATOM 1869 C CA . HIS A 1 235 ? -5.318 -22.814 -0.657 1.00 51.56 235 HIS A CA 1
ATOM 1870 C C . HIS A 1 235 ? -4.330 -23.435 -1.668 1.00 51.56 235 HIS A C 1
ATOM 1872 O O . HIS A 1 235 ? -4.643 -24.463 -2.276 1.00 51.56 235 HIS A O 1
ATOM 1878 N N . VAL A 1 236 ? -3.154 -22.813 -1.833 1.00 44.34 236 VAL A N 1
ATOM 1879 C CA . VAL A 1 236 ? -2.046 -23.300 -2.684 1.00 44.34 236 VAL A CA 1
ATOM 1880 C C . VAL A 1 236 ? -1.192 -24.319 -1.938 1.00 44.34 236 VAL A C 1
ATOM 1882 O O . VAL A 1 236 ? -0.842 -24.050 -0.768 1.00 44.34 236 VAL A O 1
#

Organism: NCBI:txid682956

Secondary structure (DSSP, 8-state):
--EEEEEEEEEEEEEE--SSSS-EEEEEEE-TTS-EEEEEEE-S-S-TTS-SEEEEEETT--GGG--SGGGSPSEEEE-STTSGGG---TTTS--S-GGG-EEEPPP-TT--SSHHHHHHHHHHHHHHTTTTEEEEEEEEEE-SSS-EEE--S--S--SSSSGGG--SS---EEEEEETTTTEEEEEEEEETT--S-B-TTSPBPTTSB-TTS-B-GGGSTTT-------SPPPP-